Protein AF-A0A3S4SU23-F1 (afdb_monomer)

Nearest PDB structures (foldseek):
  2eb4-assembly1_D-2  TM=8.322E-01  e=1.455E-20  Escherichia coli
  2eb5-assembly1_B-2  TM=8.369E-01  e=2.529E-20  Escherichia coli
  2eb6-assembly1_A  TM=8.278E-01  e=2.236E-20  Escherichia coli
  2eb4-assembly1_C-2  TM=8.329E-01  e=4.132E-20  Escherichia coli
  2eb6-assembly1_D-2  TM=8.360E-01  e=4.968E-20  Escherichia coli

Secondary structure (DSSP, 8-state):
-------------------GGGGGGHHHHHHHHHHHHHT-PBPHHHHHTS----SHHHHHHHHHHHHHHHHTTSS--EEEEEEE-SSTTSPPEEEEEEGGGEEETTEE--GGG-S--EEEEEEEEEESS-B---SSPPPHHHHHHTEEEEEEEEEEE--SBTTTTTSHHHHHHHTTTTEEEEEEEEEES-GGG--TTS-EEEEEETTEEEEEEES-BTTBSGGGGHHHHHHHHHHSTT-B-TT-EEE---SS-EEE--TT-EEEEEETTTEEEEEE-

Sequence (277 aa):
MLAPGDRGGRSPTRSAFMPSNNNHLAPAVELLCQAREQQRPLSLSQLAAVRGPATEEEAYWIQEAVLARLAAGRQQRVSAWKVGAPSREATPIAAPIADALVHPDGARLEGAGFYVIGIEAELAYRFCRDFPARSEAYTPEEVWEGIDGVCAAIEIVDTRLERWDEAGPWWKLADNQVNGGLVLGSGIDDWQGVDNSRQAAEQWLNGKRVIARTGSHPLGDPLCLIPWLVNHCTGRQGGLRAGDHVTTGTWTGMEFVPPGSSVRVCFPGVGEVSVEL

Mean predicted aligned error: 6.13 Å

Structure (mmCIF, N/CA/C/O backbone):
data_AF-A0A3S4SU23-F1
#
_entry.id   AF-A0A3S4SU23-F1
#
loop_
_atom_site.group_PDB
_atom_site.id
_atom_site.type_symbol
_atom_site.label_atom_id
_atom_site.label_alt_id
_atom_site.label_comp_id
_atom_site.label_asym_id
_atom_site.label_entity_id
_atom_site.label_seq_id
_atom_site.pdbx_PDB_ins_code
_atom_site.Cartn_x
_atom_site.Cartn_y
_atom_site.Cartn_z
_atom_site.occupancy
_atom_site.B_iso_or_equiv
_atom_site.auth_seq_id
_atom_site.auth_comp_id
_atom_site.auth_asym_id
_atom_site.auth_atom_id
_atom_site.pdbx_PDB_model_num
ATOM 1 N N . MET A 1 1 ? -6.609 -55.189 -35.342 1.00 47.06 1 MET A N 1
ATOM 2 C CA . MET A 1 1 ? -5.150 -55.181 -35.119 1.00 47.06 1 MET A CA 1
ATOM 3 C C . MET A 1 1 ? -4.602 -53.950 -35.822 1.00 47.06 1 MET A C 1
ATOM 5 O O . MET A 1 1 ? -4.628 -53.940 -37.041 1.00 47.06 1 MET A O 1
ATOM 9 N N . LEU A 1 2 ? -4.290 -52.895 -35.059 1.00 36.16 2 LEU A N 1
ATOM 10 C CA . LEU A 1 2 ? -3.339 -51.791 -35.303 1.00 36.16 2 LEU A CA 1
ATOM 11 C C . LEU A 1 2 ? -3.617 -50.686 -34.257 1.00 36.16 2 LEU A C 1
ATOM 13 O O . LEU A 1 2 ? -4.760 -50.474 -33.863 1.00 36.16 2 LEU A O 1
ATOM 17 N N . ALA A 1 3 ? -2.532 -50.121 -33.736 1.00 41.09 3 ALA A N 1
ATOM 18 C CA . ALA A 1 3 ? -2.338 -49.533 -32.406 1.00 41.09 3 ALA A CA 1
ATOM 19 C C . ALA A 1 3 ? -2.968 -48.139 -32.157 1.00 41.09 3 ALA A C 1
ATOM 21 O O . ALA A 1 3 ? -3.280 -47.432 -33.116 1.00 41.09 3 ALA A O 1
ATOM 22 N N . PRO A 1 4 ? -3.097 -47.699 -30.882 1.00 41.09 4 PRO A N 1
ATOM 23 C CA . PRO A 1 4 ? -3.486 -46.332 -30.546 1.00 41.09 4 PRO A CA 1
ATOM 24 C C . PRO A 1 4 ? -2.294 -45.375 -30.701 1.00 41.09 4 PRO A C 1
ATOM 26 O O . PRO A 1 4 ? -1.210 -45.612 -30.172 1.00 41.09 4 PRO A O 1
ATOM 29 N N . GLY A 1 5 ? -2.507 -44.294 -31.451 1.00 36.28 5 GLY A N 1
ATOM 30 C CA . GLY A 1 5 ? -1.533 -43.225 -31.640 1.00 36.28 5 GLY A CA 1
ATOM 31 C C . GLY A 1 5 ? -1.498 -42.288 -30.438 1.00 36.28 5 GLY A C 1
ATOM 32 O O . GLY A 1 5 ? -2.426 -41.510 -30.226 1.00 36.28 5 GLY A O 1
ATOM 33 N N . ASP A 1 6 ? -0.403 -42.367 -29.695 1.00 43.75 6 ASP A N 1
ATOM 34 C CA . ASP A 1 6 ? 0.028 -41.404 -28.692 1.00 43.75 6 ASP A CA 1
ATOM 35 C C . ASP A 1 6 ? 0.227 -40.022 -29.346 1.00 43.75 6 ASP A C 1
ATOM 37 O O . ASP A 1 6 ? 1.007 -39.864 -30.290 1.00 43.75 6 ASP A O 1
ATOM 41 N N . ARG A 1 7 ? -0.517 -39.013 -28.884 1.00 40.31 7 ARG A N 1
ATOM 42 C CA . ARG A 1 7 ? -0.263 -37.606 -29.212 1.00 40.31 7 ARG A CA 1
ATOM 43 C C . ARG A 1 7 ? -0.064 -36.849 -27.913 1.00 40.31 7 ARG A C 1
ATOM 45 O O . ARG A 1 7 ? -0.994 -36.257 -27.371 1.00 40.31 7 ARG A O 1
ATOM 52 N N . GLY A 1 8 ? 1.184 -36.854 -27.455 1.00 33.88 8 GLY A N 1
ATOM 53 C CA . GLY A 1 8 ? 1.686 -35.935 -26.446 1.00 33.88 8 GLY A CA 1
ATOM 54 C C . GLY A 1 8 ? 1.413 -34.486 -26.851 1.00 33.88 8 GLY A C 1
ATOM 55 O O . GLY A 1 8 ? 2.108 -33.908 -27.688 1.00 33.88 8 GLY A O 1
ATOM 56 N N . GLY A 1 9 ? 0.391 -33.894 -26.238 1.00 30.03 9 GLY A N 1
ATOM 57 C CA . GLY A 1 9 ? 0.173 -32.458 -26.243 1.00 30.03 9 GLY A CA 1
ATOM 58 C C . GLY A 1 9 ? 1.231 -31.804 -25.366 1.00 30.03 9 GLY A C 1
ATOM 59 O O . GLY A 1 9 ? 1.101 -31.768 -24.145 1.00 30.03 9 GLY A O 1
ATOM 60 N N . ARG A 1 10 ? 2.302 -31.298 -25.984 1.00 34.69 10 ARG A N 1
ATOM 61 C CA . ARG A 1 10 ? 3.206 -30.350 -25.329 1.00 34.69 10 ARG A CA 1
ATOM 62 C C . ARG A 1 10 ? 2.386 -29.124 -24.935 1.00 34.69 10 ARG A C 1
ATOM 64 O O . ARG A 1 10 ? 1.926 -28.385 -25.802 1.00 34.69 10 ARG A O 1
ATOM 71 N N . SER A 1 11 ? 2.204 -28.937 -23.632 1.00 32.44 11 SER A N 1
ATOM 72 C CA . SER A 1 11 ? 1.698 -27.691 -23.065 1.00 32.44 11 SER A CA 1
ATOM 73 C C . SER A 1 11 ? 2.656 -26.561 -23.459 1.00 32.44 11 SER A C 1
ATOM 75 O O . SER A 1 11 ? 3.854 -26.680 -23.182 1.00 32.44 11 SER A O 1
ATOM 77 N N . PRO A 1 12 ? 2.202 -25.492 -24.134 1.00 34.06 12 PRO A N 1
ATOM 78 C CA . PRO A 1 12 ? 3.044 -24.332 -24.327 1.00 34.06 12 PRO A CA 1
ATOM 79 C C . PRO A 1 12 ? 3.110 -23.614 -22.981 1.00 34.06 12 PRO A C 1
ATOM 81 O O . PRO A 1 12 ? 2.150 -22.972 -22.555 1.00 34.06 12 PRO A O 1
ATOM 8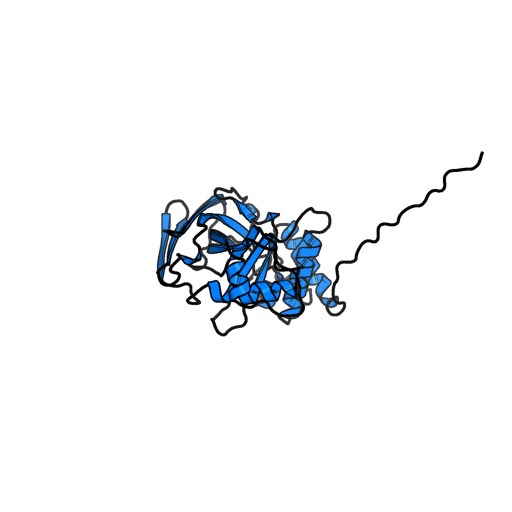4 N N . THR A 1 13 ? 4.250 -23.720 -22.302 1.00 34.03 13 THR A N 1
ATOM 85 C CA . THR A 1 13 ? 4.640 -22.758 -21.275 1.00 34.03 13 THR A CA 1
ATOM 86 C C . THR A 1 13 ? 4.612 -21.379 -21.927 1.00 34.03 13 THR A C 1
ATOM 88 O O . THR A 1 13 ? 5.517 -20.999 -22.670 1.00 34.03 13 THR A O 1
ATOM 91 N N . ARG A 1 14 ? 3.525 -20.631 -21.709 1.00 35.91 14 ARG A N 1
ATOM 92 C CA . ARG A 1 14 ? 3.481 -19.207 -22.023 1.00 35.91 14 ARG A CA 1
ATOM 93 C C . ARG A 1 14 ? 4.538 -18.551 -21.147 1.00 35.91 14 ARG A C 1
ATOM 95 O O . ARG A 1 14 ? 4.324 -18.360 -19.955 1.00 35.91 14 ARG A O 1
ATOM 102 N N . SER A 1 15 ? 5.688 -18.257 -21.747 1.00 37.94 15 SER A N 1
ATOM 103 C CA . SER A 1 15 ? 6.620 -17.270 -21.222 1.00 37.94 15 SER A CA 1
ATOM 104 C C . SER A 1 15 ? 5.810 -16.013 -20.931 1.00 37.94 15 SER A C 1
ATOM 106 O O . SER A 1 15 ? 5.249 -15.417 -21.853 1.00 37.94 15 SER A O 1
ATOM 108 N N . ALA A 1 16 ? 5.694 -15.653 -19.654 1.00 44.03 16 ALA A N 1
ATOM 109 C CA . ALA A 1 16 ? 5.163 -14.360 -19.265 1.00 44.03 16 ALA A CA 1
ATOM 110 C C . ALA A 1 16 ? 5.988 -13.280 -19.978 1.00 44.03 16 ALA A C 1
ATOM 112 O O . ALA A 1 16 ? 7.207 -13.402 -20.122 1.00 44.03 16 ALA A O 1
ATOM 113 N N . PHE A 1 17 ? 5.296 -12.289 -20.523 1.00 44.75 17 PHE A N 1
ATOM 114 C CA . PHE A 1 17 ? 5.870 -11.224 -21.327 1.00 44.75 17 PHE A CA 1
ATOM 115 C C . PHE A 1 17 ? 6.818 -10.392 -20.453 1.00 44.75 17 PHE A C 1
ATOM 117 O O . PHE A 1 17 ? 6.367 -9.562 -19.675 1.00 44.75 17 PHE A O 1
ATOM 124 N N . MET A 1 18 ? 8.126 -10.635 -20.554 1.00 51.62 18 MET A N 1
ATOM 125 C CA . MET A 1 18 ? 9.148 -9.720 -20.051 1.00 51.62 18 MET A CA 1
ATOM 126 C C . MET A 1 18 ? 9.751 -8.996 -21.254 1.00 51.62 18 MET A C 1
ATOM 128 O O . MET A 1 18 ? 10.355 -9.659 -22.103 1.00 51.62 18 MET A O 1
ATOM 132 N N . PRO A 1 19 ? 9.598 -7.666 -21.378 1.00 50.69 19 PRO A N 1
ATOM 133 C CA . PRO A 1 19 ? 10.315 -6.930 -22.404 1.00 50.69 19 PRO A CA 1
ATOM 134 C C . PRO A 1 19 ? 11.822 -7.143 -22.208 1.00 50.69 19 PRO A C 1
ATOM 136 O O . PRO A 1 19 ? 12.359 -6.956 -21.116 1.00 50.69 19 PRO A O 1
ATOM 139 N N . SER A 1 20 ? 12.502 -7.558 -23.277 1.00 59.69 20 SER A N 1
ATOM 140 C CA . SER A 1 20 ? 13.880 -8.070 -23.294 1.00 59.69 20 SER A CA 1
ATOM 141 C C . SER A 1 20 ? 14.977 -7.071 -22.896 1.00 59.69 20 SER A C 1
ATOM 143 O O . SER A 1 20 ? 16.146 -7.447 -22.840 1.00 59.69 20 SER A O 1
ATOM 145 N N . ASN A 1 21 ? 14.645 -5.804 -22.637 1.00 71.12 21 ASN A N 1
ATOM 146 C CA . ASN A 1 21 ? 15.640 -4.735 -22.494 1.00 71.12 21 ASN A CA 1
ATOM 147 C C . ASN A 1 21 ? 16.261 -4.623 -21.091 1.00 71.12 21 ASN A C 1
ATOM 149 O O . ASN A 1 21 ? 17.321 -4.015 -20.952 1.00 71.12 21 ASN A O 1
ATOM 153 N N . ASN A 1 22 ? 15.680 -5.271 -20.076 1.00 87.94 22 ASN A N 1
ATOM 154 C CA . ASN A 1 22 ? 16.099 -5.113 -18.677 1.00 87.94 22 ASN A CA 1
ATOM 155 C C . ASN A 1 22 ? 16.695 -6.385 -18.046 1.00 87.94 22 ASN A C 1
ATOM 157 O O . ASN A 1 22 ? 16.886 -6.443 -16.836 1.00 87.94 22 ASN A O 1
ATOM 161 N N . ASN A 1 23 ? 17.083 -7.388 -18.846 1.00 87.44 23 ASN A N 1
ATOM 162 C CA . ASN A 1 23 ? 17.658 -8.650 -18.342 1.00 87.44 23 ASN A CA 1
ATOM 163 C C . ASN A 1 23 ? 18.908 -8.469 -17.464 1.00 87.44 23 ASN A C 1
ATOM 165 O O . ASN A 1 23 ? 19.214 -9.322 -16.635 1.00 87.44 23 ASN A O 1
ATOM 169 N N . HIS A 1 24 ? 19.628 -7.360 -17.620 1.00 92.69 24 HIS A N 1
ATOM 170 C CA . HIS A 1 24 ? 20.773 -7.024 -16.779 1.00 92.69 24 HIS A CA 1
ATOM 171 C C . HIS A 1 24 ? 20.387 -6.737 -15.308 1.00 92.69 24 HIS A C 1
ATOM 173 O O . HIS A 1 24 ? 21.270 -6.710 -14.456 1.00 92.69 24 HIS A O 1
ATOM 179 N N . LEU A 1 25 ? 19.094 -6.546 -15.002 1.00 97.00 25 LEU A N 1
ATOM 180 C CA . LEU A 1 25 ? 18.540 -6.401 -13.647 1.00 97.00 25 LEU A CA 1
ATOM 181 C C . LEU A 1 25 ? 18.075 -7.733 -13.035 1.00 97.00 25 LEU A C 1
ATOM 183 O O . LEU A 1 25 ? 17.659 -7.754 -11.879 1.00 97.00 25 LEU A O 1
ATOM 187 N N . ALA A 1 26 ? 18.153 -8.854 -13.763 1.00 96.31 26 ALA A N 1
ATOM 188 C CA . ALA A 1 26 ? 17.740 -10.162 -13.245 1.00 96.31 26 ALA A CA 1
ATOM 189 C C . ALA A 1 26 ? 18.402 -10.540 -11.897 1.00 96.31 26 ALA A C 1
ATOM 191 O O . ALA A 1 26 ? 17.689 -11.037 -11.027 1.00 96.31 26 ALA A O 1
ATOM 192 N N . PRO A 1 27 ? 19.693 -10.233 -11.637 1.00 97.44 27 PRO A N 1
ATOM 193 C CA . PRO A 1 27 ? 20.284 -10.474 -10.318 1.00 97.44 27 PRO A CA 1
ATOM 194 C C . PRO A 1 27 ? 19.602 -9.700 -9.175 1.00 97.44 27 PRO A C 1
ATOM 196 O O . PRO A 1 27 ? 19.483 -10.222 -8.070 1.00 97.44 27 PRO A O 1
ATOM 199 N N . ALA A 1 28 ? 19.115 -8.477 -9.422 1.00 97.69 28 ALA A N 1
ATOM 200 C CA . ALA A 1 28 ? 18.379 -7.703 -8.418 1.00 97.69 28 ALA A CA 1
ATOM 201 C C . ALA A 1 28 ? 17.013 -8.336 -8.101 1.00 97.69 28 ALA A C 1
ATOM 203 O O . ALA A 1 28 ? 16.620 -8.404 -6.937 1.00 97.69 28 ALA A O 1
ATOM 204 N N . VAL A 1 29 ? 16.325 -8.861 -9.124 1.00 97.94 29 VAL A N 1
ATOM 205 C CA . VAL A 1 29 ? 15.084 -9.640 -8.959 1.00 97.94 29 VAL A CA 1
ATOM 206 C C . VAL A 1 29 ? 15.340 -10.875 -8.096 1.00 97.94 29 VAL A C 1
ATOM 208 O O . VAL A 1 29 ? 14.601 -11.130 -7.148 1.00 97.94 29 VAL A O 1
ATOM 211 N N . GLU A 1 30 ? 16.398 -11.633 -8.396 1.00 96.94 30 GLU A N 1
ATOM 212 C CA . GLU A 1 30 ? 16.757 -12.839 -7.643 1.00 96.94 30 GLU A CA 1
ATOM 213 C C . GLU A 1 30 ? 17.037 -12.536 -6.171 1.00 96.94 30 GLU A C 1
ATOM 215 O O . GLU A 1 30 ? 16.516 -13.241 -5.304 1.00 96.94 30 GLU A O 1
ATOM 220 N N . LEU A 1 31 ? 17.793 -11.473 -5.883 1.00 97.12 31 LEU A N 1
ATOM 221 C CA . LEU A 1 31 ? 18.067 -11.046 -4.513 1.00 97.12 31 LEU A CA 1
ATOM 222 C C . LEU A 1 31 ? 16.785 -10.671 -3.763 1.00 97.12 31 LEU A C 1
ATOM 224 O O . LEU A 1 31 ? 16.566 -11.164 -2.658 1.00 97.12 31 LEU A O 1
ATOM 228 N N . LEU A 1 32 ? 15.910 -9.853 -4.354 1.00 97.75 32 LEU A N 1
ATOM 229 C CA . LEU A 1 32 ? 14.652 -9.463 -3.706 1.00 97.75 32 LEU A CA 1
ATOM 230 C C . LEU A 1 32 ? 13.725 -10.663 -3.470 1.00 97.75 32 LEU A C 1
ATOM 232 O O . LEU A 1 32 ? 13.119 -10.762 -2.403 1.00 97.75 32 LEU A O 1
ATOM 236 N N . CYS A 1 33 ? 13.639 -11.606 -4.414 1.00 96.94 33 CYS A N 1
ATOM 237 C CA . CYS A 1 33 ? 12.890 -12.848 -4.209 1.00 96.94 33 CYS A CA 1
ATOM 238 C C . CYS A 1 33 ? 13.462 -13.670 -3.046 1.00 96.94 33 CYS A C 1
ATOM 240 O O . CYS A 1 33 ? 12.707 -14.061 -2.160 1.00 96.94 33 CYS A O 1
ATOM 242 N N . GLN A 1 34 ? 14.782 -13.884 -3.013 1.00 96.19 34 GLN A N 1
ATOM 243 C CA . GLN A 1 34 ? 15.436 -14.636 -1.937 1.00 96.19 34 GLN A CA 1
ATOM 244 C C . GLN A 1 34 ? 15.219 -13.980 -0.571 1.00 96.19 34 GLN A C 1
ATOM 246 O O . GLN A 1 34 ? 14.899 -14.665 0.397 1.00 96.19 34 GLN A O 1
ATOM 251 N N . ALA A 1 35 ? 15.347 -12.656 -0.497 1.00 96.69 35 ALA A N 1
ATOM 252 C CA . ALA A 1 35 ? 15.139 -11.891 0.726 1.00 96.69 35 ALA A CA 1
ATOM 253 C C . ALA A 1 35 ? 13.705 -12.043 1.264 1.00 96.69 35 ALA A C 1
ATOM 255 O O . ALA A 1 35 ? 13.505 -12.212 2.467 1.00 96.69 35 ALA A O 1
ATOM 256 N N . ARG A 1 36 ? 12.704 -12.062 0.370 1.00 94.69 36 ARG A N 1
ATOM 257 C CA . ARG A 1 36 ? 11.299 -12.322 0.728 1.00 94.69 36 ARG A CA 1
ATOM 258 C C . ARG A 1 36 ? 11.070 -13.748 1.211 1.00 94.69 36 ARG A C 1
ATOM 260 O O . ARG A 1 36 ? 10.429 -13.939 2.235 1.00 94.69 36 ARG A O 1
ATOM 267 N N . GLU A 1 37 ? 11.601 -14.738 0.501 1.00 92.56 37 GLU A N 1
ATOM 268 C CA . GLU A 1 37 ? 11.442 -16.155 0.856 1.00 92.56 37 GLU A CA 1
ATOM 269 C C . GLU A 1 37 ? 12.131 -16.513 2.178 1.00 92.56 37 GLU A C 1
ATOM 271 O O . GLU A 1 37 ? 11.659 -17.382 2.906 1.00 92.56 37 GLU A O 1
ATOM 276 N N . GLN A 1 38 ? 13.240 -15.843 2.494 1.00 93.19 38 GLN A N 1
ATOM 277 C CA . GLN A 1 38 ? 14.009 -16.062 3.720 1.00 93.19 38 GLN A CA 1
ATOM 278 C C . GLN A 1 38 ? 13.588 -15.153 4.877 1.00 93.19 38 GLN A C 1
ATOM 280 O O . GLN A 1 38 ? 14.115 -15.329 5.976 1.00 93.19 38 GLN A O 1
ATOM 285 N N . GLN A 1 39 ? 12.697 -14.183 4.634 1.00 92.06 39 GLN A N 1
ATOM 286 C CA . GLN A 1 39 ? 12.294 -13.155 5.601 1.00 92.06 39 GLN A CA 1
ATOM 287 C C . GLN A 1 39 ? 13.505 -12.443 6.225 1.00 92.06 39 GLN A C 1
ATOM 289 O O . GLN A 1 39 ? 13.620 -12.282 7.439 1.00 92.06 39 GLN A O 1
ATOM 294 N N . ARG A 1 40 ? 14.471 -12.068 5.380 1.00 93.50 40 ARG A N 1
ATOM 295 C CA . ARG A 1 40 ? 15.711 -11.400 5.793 1.00 93.50 40 ARG A CA 1
ATOM 296 C C . ARG A 1 40 ? 16.042 -10.271 4.830 1.00 93.50 40 ARG A C 1
ATOM 298 O O . ARG A 1 40 ? 15.963 -10.487 3.621 1.00 93.50 40 ARG A O 1
ATOM 305 N N . PRO A 1 41 ? 16.446 -9.092 5.326 1.00 95.56 41 PRO A N 1
ATOM 306 C CA . PRO A 1 41 ? 16.852 -8.005 4.454 1.00 95.56 41 PRO A CA 1
ATOM 307 C C . PRO A 1 41 ? 18.166 -8.342 3.739 1.00 95.56 41 PRO A C 1
ATOM 309 O O . PRO A 1 41 ? 19.023 -9.060 4.258 1.00 95.56 41 PRO A O 1
ATOM 312 N N . LEU A 1 42 ? 18.329 -7.773 2.551 1.00 96.19 42 LEU A N 1
ATOM 313 C CA . LEU A 1 42 ? 19.575 -7.741 1.803 1.00 96.19 42 LEU A CA 1
ATOM 314 C C . LEU A 1 42 ? 20.548 -6.795 2.490 1.00 96.19 42 LEU A C 1
ATOM 316 O O . LEU A 1 42 ? 20.205 -5.638 2.730 1.00 96.19 42 LEU A O 1
ATOM 320 N N . SER A 1 43 ? 21.766 -7.264 2.748 1.00 95.31 43 SER A N 1
ATOM 321 C CA . SER A 1 43 ? 22.824 -6.410 3.275 1.00 95.31 43 SER A CA 1
ATOM 322 C C . SER A 1 43 ? 23.279 -5.369 2.248 1.00 95.31 43 SER A C 1
ATOM 324 O O . SER A 1 43 ? 23.148 -5.560 1.032 1.00 95.31 43 SER A O 1
ATOM 326 N N . LEU A 1 44 ? 23.934 -4.306 2.718 1.00 92.62 44 LEU A N 1
ATOM 327 C CA . LEU A 1 44 ? 24.562 -3.311 1.835 1.00 92.62 44 LEU A CA 1
ATOM 328 C C . LEU A 1 44 ? 25.536 -3.936 0.826 1.00 92.62 44 LEU A C 1
ATOM 330 O O . LEU A 1 44 ? 25.615 -3.494 -0.319 1.00 92.62 44 LEU A O 1
ATOM 334 N N . SER A 1 45 ? 26.282 -4.969 1.233 1.00 93.94 45 SER A N 1
ATOM 335 C CA . SER A 1 45 ? 27.231 -5.649 0.347 1.00 93.94 45 SER A CA 1
ATOM 336 C C . SER A 1 45 ? 26.532 -6.458 -0.745 1.00 93.94 45 SER A C 1
ATOM 338 O O . SER A 1 45 ? 27.023 -6.484 -1.870 1.00 93.94 45 SER A O 1
ATOM 340 N N . GLN A 1 46 ? 25.382 -7.074 -0.450 1.00 94.88 46 GLN A N 1
ATOM 341 C CA . GLN A 1 46 ? 24.571 -7.767 -1.453 1.00 94.88 46 GLN A CA 1
ATOM 342 C C . GLN A 1 46 ? 23.968 -6.778 -2.455 1.00 94.88 46 GLN A C 1
ATOM 344 O O . GLN A 1 46 ? 24.042 -7.015 -3.658 1.00 94.88 46 GLN A O 1
ATOM 349 N N . LEU A 1 47 ? 23.436 -5.650 -1.973 1.00 92.88 47 LEU A N 1
ATOM 350 C CA . LEU A 1 47 ? 22.884 -4.595 -2.829 1.00 92.88 47 LEU A CA 1
ATOM 351 C C . LEU A 1 47 ? 23.955 -3.981 -3.743 1.00 92.88 47 LEU A C 1
ATOM 353 O O . LEU A 1 47 ? 23.717 -3.806 -4.934 1.00 92.88 47 LEU A O 1
ATOM 357 N N . ALA A 1 48 ? 25.153 -3.710 -3.215 1.00 92.25 48 ALA A N 1
ATOM 358 C CA . ALA A 1 48 ? 26.268 -3.153 -3.986 1.00 92.25 48 ALA A CA 1
ATOM 359 C C . ALA A 1 48 ? 26.877 -4.141 -4.999 1.00 92.25 48 ALA A C 1
ATOM 361 O O . ALA A 1 48 ? 27.540 -3.720 -5.947 1.00 92.25 48 ALA A O 1
ATOM 362 N N . ALA A 1 49 ? 26.674 -5.449 -4.808 1.00 94.44 49 ALA A N 1
ATOM 363 C CA . ALA A 1 49 ? 27.201 -6.483 -5.696 1.00 94.44 49 ALA A CA 1
ATOM 364 C C . ALA A 1 49 ? 26.412 -6.629 -7.009 1.00 94.44 49 ALA A C 1
ATOM 366 O O . ALA A 1 49 ? 26.877 -7.312 -7.923 1.00 94.44 49 ALA A O 1
ATOM 367 N N . VAL A 1 50 ? 25.234 -6.006 -7.122 1.00 94.56 50 VAL A N 1
ATOM 368 C CA . VAL A 1 50 ? 24.377 -6.075 -8.312 1.00 94.56 50 VAL A CA 1
ATOM 369 C C . VAL A 1 50 ? 24.094 -4.692 -8.891 1.00 94.56 50 VAL A C 1
ATOM 371 O O . VAL A 1 50 ? 24.171 -3.674 -8.207 1.00 94.56 50 VAL A O 1
ATOM 374 N N . ARG A 1 51 ? 23.710 -4.644 -10.172 1.00 93.94 51 ARG A N 1
ATOM 375 C CA . ARG A 1 51 ? 23.136 -3.426 -10.755 1.00 93.94 51 ARG A CA 1
ATOM 376 C C . ARG A 1 51 ? 21.692 -3.282 -10.271 1.00 93.94 51 ARG A C 1
ATOM 378 O O . ARG A 1 51 ? 20.849 -4.102 -10.622 1.00 93.94 51 ARG A O 1
ATOM 385 N N . GLY A 1 52 ? 21.432 -2.248 -9.477 1.00 94.19 52 GLY A N 1
ATOM 386 C CA . GLY A 1 52 ? 20.084 -1.849 -9.070 1.00 94.19 52 GLY A CA 1
ATOM 387 C C . GLY A 1 52 ? 19.351 -1.003 -10.116 1.00 94.19 52 GLY A C 1
ATOM 388 O O . GLY A 1 52 ? 19.966 -0.588 -11.104 1.00 94.19 52 GLY A O 1
ATOM 389 N N . PRO A 1 53 ? 18.055 -0.718 -9.898 1.00 96.69 53 PRO A N 1
ATOM 390 C CA . PRO A 1 53 ? 17.287 0.167 -10.765 1.00 96.69 53 PRO A CA 1
ATOM 391 C C . PRO A 1 53 ? 17.793 1.613 -10.651 1.00 96.69 53 PRO A C 1
ATOM 393 O O . PRO A 1 53 ? 17.929 2.163 -9.558 1.00 96.69 53 PRO A O 1
ATOM 396 N N . ALA A 1 54 ? 18.053 2.241 -11.792 1.00 96.06 54 ALA A N 1
ATOM 397 C CA . ALA A 1 54 ? 18.449 3.642 -11.917 1.00 96.06 54 ALA A CA 1
ATOM 398 C C . ALA A 1 54 ? 17.284 4.551 -12.343 1.00 96.06 54 ALA A C 1
ATOM 400 O O . ALA A 1 54 ? 17.382 5.774 -12.227 1.00 96.06 54 ALA A O 1
ATOM 401 N N . THR A 1 55 ? 16.188 3.966 -12.831 1.00 96.50 55 THR A N 1
ATOM 402 C CA . THR A 1 55 ? 14.984 4.683 -13.268 1.00 96.50 55 THR A CA 1
ATOM 403 C C . THR A 1 55 ? 13.724 4.075 -12.661 1.00 96.50 55 THR A C 1
ATOM 405 O O . THR A 1 55 ? 13.721 2.922 -12.227 1.00 96.50 55 THR A O 1
ATOM 408 N N . GLU A 1 56 ? 12.638 4.845 -12.675 1.00 95.88 56 GLU A N 1
ATOM 409 C CA . GLU A 1 56 ? 11.307 4.376 -12.284 1.00 95.88 56 GLU A CA 1
ATOM 410 C C . GLU A 1 56 ? 10.853 3.162 -13.116 1.00 95.88 56 GLU A C 1
ATOM 412 O O . GLU A 1 56 ? 10.374 2.177 -12.561 1.00 95.88 56 GLU A O 1
ATOM 417 N N . GLU A 1 57 ? 11.070 3.182 -14.435 1.00 95.62 57 GLU A N 1
ATOM 418 C CA . GLU A 1 57 ? 10.696 2.074 -15.324 1.00 95.62 57 GLU A CA 1
ATOM 419 C C . GLU A 1 57 ? 11.459 0.784 -14.992 1.00 95.62 57 GLU A C 1
ATOM 421 O O . GLU A 1 57 ? 10.882 -0.301 -14.956 1.00 95.62 57 GLU A O 1
ATOM 426 N N . GLU A 1 58 ? 12.760 0.893 -14.704 1.00 97.25 58 GLU A N 1
ATOM 427 C CA . GLU A 1 58 ? 13.567 -0.243 -14.248 1.00 97.25 58 GLU A CA 1
ATOM 428 C C . GLU A 1 58 ? 13.073 -0.777 -12.892 1.00 97.25 58 GLU A C 1
ATOM 430 O O . GLU A 1 58 ? 13.048 -1.992 -12.688 1.00 97.25 58 GLU A O 1
ATOM 435 N N . ALA A 1 59 ? 12.640 0.099 -11.978 1.00 97.75 59 ALA A N 1
ATOM 436 C CA . ALA A 1 59 ? 12.083 -0.310 -10.691 1.00 97.75 59 ALA A CA 1
ATOM 437 C C . ALA A 1 59 ? 10.747 -1.051 -10.843 1.00 97.75 59 ALA A C 1
ATOM 439 O O . ALA A 1 59 ? 10.591 -2.121 -10.256 1.00 97.75 59 ALA A O 1
ATOM 440 N N . TYR A 1 60 ? 9.820 -0.548 -11.666 1.00 97.19 60 TYR A N 1
ATOM 441 C CA . TYR A 1 60 ? 8.578 -1.265 -11.970 1.00 97.19 60 TYR A CA 1
ATOM 442 C C . TYR A 1 60 ? 8.838 -2.593 -12.680 1.00 97.19 60 TYR A C 1
ATOM 444 O O . TYR A 1 60 ? 8.193 -3.589 -12.364 1.00 97.19 60 TYR A O 1
ATOM 452 N N . TRP A 1 61 ? 9.814 -2.650 -13.589 1.00 96.31 61 TRP A N 1
ATOM 453 C CA . TRP A 1 61 ? 10.188 -3.909 -14.230 1.00 96.31 61 TRP A CA 1
ATOM 454 C C . TRP A 1 61 ? 10.667 -4.948 -13.203 1.00 96.31 61 TRP A C 1
ATOM 456 O O . TRP A 1 61 ? 10.245 -6.104 -13.257 1.00 96.31 61 TRP A O 1
ATOM 466 N N . ILE A 1 62 ? 11.504 -4.547 -12.233 1.00 97.62 62 ILE A N 1
ATOM 467 C CA . ILE A 1 62 ? 11.923 -5.434 -11.134 1.00 97.62 62 ILE A CA 1
ATOM 468 C C . ILE A 1 62 ? 10.714 -5.840 -10.282 1.00 97.62 62 ILE A C 1
ATOM 470 O O . ILE A 1 62 ? 10.570 -7.023 -9.984 1.00 97.62 62 ILE A O 1
ATOM 474 N N . GLN A 1 63 ? 9.838 -4.896 -9.930 1.00 97.25 63 GLN A N 1
ATOM 475 C CA . GLN A 1 63 ? 8.624 -5.134 -9.141 1.00 97.25 63 GLN A CA 1
ATOM 476 C C . GLN A 1 63 ? 7.734 -6.218 -9.785 1.00 97.25 63 GLN A C 1
ATOM 478 O O . GLN A 1 63 ? 7.362 -7.205 -9.145 1.00 97.25 63 GLN A O 1
ATOM 483 N N . GLU A 1 64 ? 7.465 -6.087 -11.086 1.00 95.44 64 GLU A N 1
ATOM 484 C CA . GLU A 1 64 ? 6.688 -7.043 -11.881 1.00 95.44 64 GLU A CA 1
ATOM 485 C C . GLU A 1 64 ? 7.373 -8.411 -11.966 1.00 95.44 64 GLU A C 1
ATOM 487 O O . GLU A 1 64 ? 6.722 -9.452 -11.837 1.00 95.44 64 GLU A O 1
ATOM 492 N N . ALA A 1 65 ? 8.695 -8.423 -12.144 1.00 95.94 65 ALA A N 1
ATOM 493 C CA . ALA A 1 65 ? 9.481 -9.646 -12.216 1.00 95.94 65 ALA A CA 1
ATOM 494 C C . ALA A 1 65 ? 9.518 -10.406 -10.883 1.00 95.94 65 ALA A C 1
ATOM 496 O O . ALA A 1 65 ? 9.365 -11.632 -10.871 1.00 95.94 65 ALA A O 1
ATOM 497 N N . VAL A 1 66 ? 9.673 -9.691 -9.765 1.00 96.25 66 VAL A N 1
ATOM 498 C CA . VAL A 1 66 ? 9.618 -10.253 -8.410 1.00 96.25 66 VAL A CA 1
ATOM 499 C C . VAL A 1 66 ? 8.240 -10.857 -8.158 1.00 96.25 66 VAL A C 1
ATOM 501 O O . VAL A 1 66 ? 8.149 -12.019 -7.761 1.00 96.25 66 VAL A O 1
ATOM 504 N N . LEU A 1 67 ? 7.167 -10.117 -8.450 1.00 94.19 67 LEU A N 1
ATOM 505 C CA . LEU A 1 67 ? 5.798 -10.602 -8.292 1.00 94.19 67 LEU A CA 1
ATOM 506 C C . LEU A 1 67 ? 5.536 -11.860 -9.134 1.00 94.19 67 LEU A C 1
ATOM 508 O O . LEU A 1 67 ? 5.038 -12.856 -8.611 1.00 94.19 67 LEU A O 1
ATOM 512 N N . ALA A 1 68 ? 5.907 -11.848 -10.417 1.00 93.56 68 ALA A N 1
ATOM 513 C CA . ALA A 1 68 ? 5.720 -12.992 -11.307 1.00 93.56 68 ALA A CA 1
ATOM 514 C C . ALA A 1 68 ? 6.487 -14.232 -10.822 1.00 93.56 68 ALA A C 1
ATOM 516 O O . ALA A 1 68 ? 5.968 -15.349 -10.885 1.00 93.56 68 ALA A O 1
ATOM 517 N N . ARG A 1 69 ? 7.710 -14.048 -10.310 1.00 94.19 69 ARG A N 1
ATOM 518 C CA . ARG A 1 69 ? 8.533 -15.143 -9.788 1.00 94.19 69 ARG A CA 1
ATOM 519 C C . ARG A 1 69 ? 7.984 -15.704 -8.480 1.00 94.19 69 ARG A C 1
ATOM 521 O O . ARG A 1 69 ? 7.963 -16.920 -8.319 1.00 94.19 69 ARG A O 1
ATOM 528 N N . LEU A 1 70 ? 7.488 -14.851 -7.586 1.00 91.88 70 LEU A N 1
ATOM 529 C CA . LEU A 1 70 ? 6.836 -15.287 -6.351 1.00 91.88 70 LEU A CA 1
ATOM 530 C C . LEU A 1 70 ? 5.471 -15.936 -6.613 1.00 91.88 70 LEU A C 1
ATOM 532 O O . LEU A 1 70 ? 5.087 -16.841 -5.887 1.00 91.88 70 LEU A O 1
ATOM 536 N N . ALA A 1 71 ? 4.745 -15.557 -7.660 1.00 91.50 71 ALA A N 1
ATOM 537 C CA . ALA A 1 71 ? 3.494 -16.227 -8.015 1.00 91.50 71 ALA A CA 1
ATOM 538 C C . ALA A 1 71 ? 3.711 -17.562 -8.761 1.00 91.50 71 ALA A C 1
ATOM 540 O O . ALA A 1 71 ? 2.781 -18.361 -8.891 1.00 91.50 71 ALA A O 1
ATOM 541 N N . ALA A 1 72 ? 4.919 -17.833 -9.270 1.00 90.44 72 ALA A N 1
ATOM 542 C CA . ALA A 1 72 ? 5.184 -18.989 -10.120 1.00 90.44 72 ALA A CA 1
ATOM 543 C C . ALA A 1 72 ? 4.869 -20.318 -9.408 1.00 90.44 72 ALA A C 1
ATOM 545 O O . ALA A 1 72 ? 5.440 -20.650 -8.372 1.00 90.44 72 ALA A O 1
ATOM 546 N N . GLY A 1 73 ? 3.954 -21.100 -9.991 1.00 85.25 73 GLY A N 1
ATOM 547 C CA . GLY A 1 73 ? 3.515 -22.383 -9.430 1.00 85.25 73 GLY A CA 1
ATOM 548 C C . GLY A 1 73 ? 2.540 -22.270 -8.251 1.00 85.25 73 GLY A C 1
ATOM 549 O O . GLY A 1 73 ? 2.178 -23.297 -7.679 1.00 85.25 73 GLY A O 1
ATOM 550 N N . ARG A 1 74 ? 2.091 -21.058 -7.902 1.00 88.19 74 ARG A N 1
ATOM 551 C CA . ARG A 1 74 ? 1.106 -20.787 -6.847 1.00 88.19 74 ARG A CA 1
ATOM 552 C C . ARG A 1 74 ? -0.208 -20.299 -7.467 1.00 88.19 74 ARG A C 1
ATOM 554 O O . ARG A 1 74 ? -0.215 -19.672 -8.523 1.00 88.19 74 ARG A O 1
ATOM 561 N N . GLN A 1 75 ? -1.336 -20.579 -6.814 1.00 84.81 75 GLN A N 1
ATOM 562 C CA . GLN A 1 75 ? -2.624 -19.958 -7.155 1.00 84.81 75 GLN A CA 1
ATOM 563 C C . GLN A 1 75 ? -2.729 -18.608 -6.437 1.00 84.81 75 GLN A C 1
ATOM 565 O O . GLN A 1 75 ? -3.499 -18.461 -5.498 1.00 84.81 75 GLN A O 1
ATOM 570 N N . GLN A 1 76 ? -1.884 -17.665 -6.846 1.00 86.62 76 GLN A N 1
ATOM 571 C CA . GLN A 1 76 ? -1.729 -16.353 -6.223 1.00 86.62 76 GLN A CA 1
ATOM 572 C C . GLN A 1 76 ? -1.960 -15.270 -7.274 1.00 86.62 76 GLN A C 1
ATOM 574 O O . GLN A 1 76 ? -1.479 -15.389 -8.407 1.00 86.62 76 GLN A O 1
ATOM 579 N N . ARG A 1 77 ? -2.676 -14.206 -6.910 1.00 91.12 77 ARG A N 1
ATOM 580 C CA . ARG A 1 77 ? -2.803 -12.999 -7.738 1.00 91.12 77 ARG A CA 1
ATOM 581 C C . ARG A 1 77 ? -2.556 -11.734 -6.924 1.00 91.12 77 ARG A C 1
ATOM 583 O O . ARG A 1 77 ? -2.464 -11.773 -5.704 1.00 91.12 77 ARG A O 1
ATOM 590 N N . VAL A 1 78 ? -2.507 -10.598 -7.610 1.00 94.69 78 VAL A N 1
ATOM 591 C CA . VAL A 1 78 ? -2.682 -9.288 -6.974 1.00 94.69 78 VAL A CA 1
ATOM 592 C C . VAL A 1 78 ? -4.163 -9.092 -6.669 1.00 94.69 78 VAL A C 1
ATOM 594 O O . VAL A 1 78 ? -4.997 -9.330 -7.544 1.00 94.69 78 VAL A O 1
ATOM 597 N N . SER A 1 79 ? -4.482 -8.710 -5.434 1.00 96.06 79 SER A N 1
ATOM 598 C CA . SER A 1 79 ? -5.855 -8.386 -5.017 1.00 96.06 79 SER A CA 1
ATOM 599 C C . SER A 1 79 ? -5.970 -7.060 -4.276 1.00 96.06 79 SER A C 1
ATOM 601 O O . SER A 1 79 ? -7.071 -6.649 -3.916 1.00 96.06 79 SER A O 1
ATOM 603 N N . ALA A 1 80 ? -4.847 -6.400 -4.012 1.00 98.06 80 ALA A N 1
ATOM 604 C CA . ALA A 1 80 ? -4.842 -5.045 -3.510 1.00 98.06 80 ALA A CA 1
ATOM 605 C C . ALA A 1 80 ? -3.669 -4.260 -4.093 1.00 98.06 80 ALA A C 1
ATOM 607 O O . ALA A 1 80 ? -2.705 -4.833 -4.604 1.00 98.06 80 ALA A O 1
ATOM 608 N N . TRP A 1 81 ? -3.767 -2.943 -4.023 1.00 98.25 81 TRP A N 1
ATOM 609 C CA . TRP A 1 81 ? -2.755 -2.017 -4.499 1.00 98.25 81 TRP A CA 1
ATOM 610 C C . TRP A 1 81 ? -2.612 -0.877 -3.514 1.00 98.25 81 TRP A C 1
ATOM 612 O O . TRP A 1 81 ? -3.601 -0.414 -2.955 1.00 98.25 81 TRP A O 1
ATOM 622 N N . LYS A 1 82 ? -1.392 -0.382 -3.367 1.00 97.69 82 LYS A N 1
ATOM 623 C CA . LYS A 1 82 ? -1.152 0.917 -2.750 1.00 97.69 82 LYS A CA 1
ATOM 624 C C . LYS A 1 82 ? -0.788 1.930 -3.823 1.00 97.69 82 LYS A C 1
ATOM 626 O O . LYS A 1 82 ? -0.040 1.611 -4.753 1.00 97.69 82 LYS A O 1
ATOM 631 N N . VAL A 1 83 ? -1.301 3.146 -3.695 1.00 97.88 83 VAL A N 1
ATOM 632 C CA . VAL A 1 83 ? -0.925 4.287 -4.530 1.00 97.88 83 VAL A CA 1
ATOM 633 C C . VAL A 1 83 ? -0.632 5.489 -3.647 1.00 97.88 83 VAL A C 1
ATOM 635 O O . VAL A 1 83 ? -1.379 5.786 -2.722 1.00 97.88 83 VAL A O 1
ATOM 638 N N . GLY A 1 84 ? 0.454 6.198 -3.943 1.00 95.94 84 GLY A N 1
ATOM 639 C CA . GLY A 1 84 ? 0.863 7.371 -3.178 1.00 95.94 84 GLY A CA 1
ATOM 640 C C . GLY A 1 84 ? 1.646 8.364 -4.023 1.00 95.94 84 GLY A C 1
ATOM 641 O O . GLY A 1 84 ? 2.206 8.017 -5.062 1.00 95.94 84 GLY A O 1
ATOM 642 N N . ALA A 1 85 ? 1.686 9.617 -3.577 1.00 95.25 85 ALA A N 1
ATOM 643 C CA . ALA A 1 85 ? 2.463 10.680 -4.205 1.00 95.25 85 ALA A CA 1
ATOM 644 C C . ALA A 1 85 ? 3.015 11.634 -3.131 1.00 95.25 85 ALA A C 1
ATOM 646 O O . ALA A 1 85 ? 2.348 11.856 -2.118 1.00 95.25 85 ALA A O 1
ATOM 647 N N . PRO A 1 86 ? 4.204 12.235 -3.330 1.00 91.38 86 PRO A N 1
ATOM 648 C CA . PRO A 1 86 ? 4.765 13.199 -2.380 1.00 91.38 86 PRO A CA 1
ATOM 649 C C . PRO A 1 86 ? 4.027 14.550 -2.374 1.00 91.38 86 PRO A C 1
ATOM 651 O O . PRO A 1 86 ? 4.105 15.287 -1.395 1.00 91.38 86 PRO A O 1
ATOM 654 N N . SER A 1 87 ? 3.321 14.891 -3.456 1.00 92.12 87 SER A N 1
ATOM 655 C CA . SER A 1 87 ? 2.423 16.048 -3.551 1.00 92.12 87 SER A CA 1
ATOM 656 C C . SER A 1 87 ? 1.325 15.780 -4.586 1.00 92.12 87 SER A C 1
ATOM 658 O O . SER A 1 87 ? 1.381 14.779 -5.299 1.00 92.12 87 SER A O 1
ATOM 660 N N . ARG A 1 88 ? 0.326 16.669 -4.690 1.00 88.88 88 ARG A N 1
ATOM 661 C CA . ARG A 1 88 ? -0.777 16.526 -5.662 1.00 88.88 88 ARG A CA 1
ATOM 662 C C . ARG A 1 88 ? -0.323 16.682 -7.116 1.00 88.88 88 ARG A C 1
ATOM 664 O O . ARG A 1 88 ? -0.993 16.199 -8.020 1.00 88.88 88 ARG A O 1
ATOM 671 N N . GLU A 1 89 ? 0.774 17.394 -7.334 1.00 91.25 89 GLU A N 1
ATOM 672 C CA . GLU A 1 89 ? 1.334 17.710 -8.649 1.00 91.25 89 GLU A CA 1
ATOM 673 C C . GLU A 1 89 ? 2.365 16.672 -9.102 1.00 91.25 89 GLU A C 1
ATOM 675 O O . GLU A 1 89 ? 2.736 16.642 -10.275 1.00 91.25 89 GLU A O 1
ATOM 680 N N . ALA A 1 90 ? 2.857 15.845 -8.177 1.00 93.75 90 ALA A N 1
ATOM 681 C CA . ALA A 1 90 ? 3.813 14.797 -8.479 1.00 93.75 90 ALA A CA 1
ATOM 682 C C . ALA A 1 90 ? 3.124 13.603 -9.147 1.00 93.75 90 ALA A C 1
ATOM 684 O O . ALA A 1 90 ? 2.003 13.235 -8.794 1.00 93.75 90 ALA A O 1
ATOM 685 N N . THR A 1 91 ? 3.828 12.957 -10.078 1.00 94.25 91 THR A N 1
ATOM 686 C CA . THR A 1 91 ? 3.396 11.662 -10.609 1.00 94.25 91 THR A CA 1
ATOM 687 C C . THR A 1 91 ? 3.330 10.653 -9.456 1.00 94.25 91 THR A C 1
ATOM 689 O O . THR A 1 91 ? 4.332 10.500 -8.748 1.00 94.25 91 THR A O 1
ATOM 692 N N . PRO A 1 92 ? 2.186 9.983 -9.238 1.00 96.88 92 PRO A N 1
ATOM 693 C CA . PRO A 1 92 ? 2.083 8.958 -8.211 1.00 96.88 92 PRO A CA 1
ATOM 694 C C . PRO A 1 92 ? 2.958 7.742 -8.518 1.00 96.88 92 PRO A C 1
ATOM 696 O O . PRO A 1 92 ? 3.374 7.521 -9.654 1.00 96.88 92 PRO A O 1
ATOM 699 N N . ILE A 1 93 ? 3.182 6.921 -7.499 1.00 97.19 93 ILE A N 1
ATOM 700 C CA . ILE A 1 93 ? 3.767 5.590 -7.629 1.00 97.19 93 ILE A CA 1
ATOM 701 C C . ILE A 1 93 ? 2.826 4.542 -7.042 1.00 97.19 93 ILE A C 1
ATOM 703 O O . ILE A 1 93 ? 2.106 4.807 -6.076 1.00 97.19 93 ILE A O 1
ATOM 707 N N . ALA A 1 94 ? 2.837 3.344 -7.623 1.00 97.50 94 ALA A N 1
ATOM 708 C CA . ALA A 1 94 ? 2.009 2.228 -7.183 1.00 97.50 94 ALA A CA 1
ATOM 709 C C . ALA A 1 94 ? 2.836 0.993 -6.832 1.00 97.50 94 ALA A C 1
ATOM 711 O O . ALA A 1 94 ? 3.963 0.808 -7.292 1.00 97.50 94 ALA A O 1
ATOM 712 N N . ALA A 1 95 ? 2.284 0.142 -5.976 1.00 97.69 95 ALA A N 1
ATOM 713 C CA . ALA A 1 95 ? 2.809 -1.201 -5.792 1.00 97.69 95 ALA A CA 1
ATOM 714 C C . ALA A 1 95 ? 1.679 -2.220 -5.611 1.00 97.69 95 ALA A C 1
ATOM 716 O O . ALA A 1 95 ? 0.690 -1.923 -4.930 1.00 97.69 95 ALA A O 1
ATOM 717 N N . PRO A 1 96 ? 1.827 -3.421 -6.191 1.00 97.00 96 PRO A N 1
ATOM 718 C CA . PRO A 1 96 ? 0.879 -4.503 -6.027 1.00 97.00 96 PRO A CA 1
ATOM 719 C C . PRO A 1 96 ? 1.036 -5.164 -4.657 1.00 97.00 96 PRO A C 1
ATOM 721 O O . PRO A 1 96 ? 2.144 -5.360 -4.148 1.00 97.00 96 PRO A O 1
ATOM 724 N N . ILE A 1 97 ? -0.090 -5.603 -4.111 1.00 97.38 97 ILE A N 1
ATOM 725 C CA . ILE A 1 97 ? -0.190 -6.410 -2.901 1.00 97.38 97 ILE A CA 1
ATOM 726 C C . ILE A 1 97 ? -0.862 -7.723 -3.298 1.00 97.38 97 ILE A C 1
ATOM 728 O O . ILE A 1 97 ? -2.014 -7.772 -3.746 1.00 97.38 97 ILE A O 1
ATOM 732 N N . ALA A 1 98 ? -0.098 -8.807 -3.198 1.00 95.12 98 ALA A N 1
ATOM 733 C CA . ALA A 1 98 ? -0.606 -10.128 -3.522 1.00 95.12 98 ALA A CA 1
ATOM 734 C C . ALA A 1 98 ? -1.639 -10.589 -2.484 1.00 95.12 98 ALA A C 1
ATOM 736 O O . ALA A 1 98 ? -1.505 -10.263 -1.308 1.00 95.12 98 ALA A O 1
ATOM 737 N N . ASP A 1 99 ? -2.618 -11.387 -2.904 1.00 94.94 99 ASP A N 1
ATOM 738 C CA . ASP A 1 99 ? -3.704 -11.891 -2.050 1.00 94.94 99 ASP A CA 1
ATOM 739 C C . ASP A 1 99 ? -3.211 -12.597 -0.777 1.00 94.94 99 ASP A C 1
ATOM 741 O O . ASP A 1 99 ? -3.790 -12.416 0.288 1.00 94.94 99 ASP A O 1
ATOM 745 N N . ALA A 1 100 ? -2.087 -13.309 -0.847 1.00 94.12 100 ALA A N 1
ATOM 746 C CA . ALA A 1 100 ? -1.444 -13.945 0.302 1.00 94.12 100 ALA A CA 1
ATOM 747 C C . ALA A 1 100 ? -0.941 -12.966 1.387 1.00 94.12 100 ALA A C 1
ATOM 749 O O . ALA A 1 100 ? -0.638 -13.405 2.494 1.00 94.12 100 ALA A O 1
ATOM 750 N N . LEU A 1 101 ? -0.819 -11.672 1.069 1.00 96.12 101 LEU A N 1
ATOM 751 C CA . LEU A 1 101 ? -0.426 -10.594 1.988 1.00 96.12 101 LEU A CA 1
ATOM 752 C C . LEU A 1 101 ? -1.612 -9.699 2.381 1.00 96.12 101 LEU A C 1
ATOM 754 O O . LEU A 1 101 ? -1.411 -8.675 3.034 1.00 96.12 101 LEU A O 1
ATOM 758 N N . VAL A 1 102 ? -2.829 -10.051 1.955 1.00 98.25 102 VAL A N 1
ATOM 759 C CA . VAL A 1 102 ? -4.063 -9.376 2.358 1.00 98.25 102 VAL A CA 1
ATOM 760 C C . VAL A 1 102 ? -4.742 -10.217 3.431 1.00 98.25 102 VAL A C 1
ATOM 762 O O . VAL A 1 102 ? -5.098 -11.375 3.215 1.00 98.25 102 VAL A O 1
ATOM 765 N N . HIS A 1 103 ? -4.924 -9.625 4.602 1.00 98.56 103 HIS A N 1
ATOM 766 C CA . HIS A 1 103 ? -5.422 -10.293 5.793 1.00 98.56 103 HIS A CA 1
ATOM 767 C C . HIS A 1 103 ? -6.758 -9.689 6.244 1.00 98.56 103 HIS A C 1
ATOM 769 O O . HIS A 1 103 ? -6.995 -8.495 6.047 1.00 98.56 103 HIS A O 1
ATOM 775 N N . PRO A 1 104 ? -7.649 -10.492 6.844 1.00 98.50 104 PRO A N 1
ATOM 776 C CA . PRO A 1 104 ? -8.887 -9.982 7.419 1.00 98.50 104 PRO A CA 1
ATOM 777 C C . PRO A 1 104 ? -8.635 -9.280 8.762 1.00 98.50 104 PRO A C 1
ATOM 779 O O . PRO A 1 104 ? -7.624 -9.527 9.419 1.00 98.50 104 PRO A O 1
ATOM 782 N N . ASP A 1 105 ? -9.595 -8.468 9.199 1.00 98.69 105 ASP A N 1
ATOM 783 C CA . ASP A 1 105 ? -9.656 -7.936 10.563 1.00 98.69 105 ASP A CA 1
ATOM 784 C C . ASP A 1 105 ? -9.451 -9.022 11.634 1.00 98.69 105 ASP A C 1
ATOM 786 O O . ASP A 1 105 ? -9.950 -10.146 11.524 1.00 98.69 105 ASP A O 1
ATOM 790 N N . GLY A 1 106 ? -8.702 -8.671 12.678 1.00 98.38 106 GLY A N 1
ATOM 791 C CA . GLY A 1 106 ? -8.366 -9.556 13.787 1.00 98.38 106 GLY A CA 1
ATOM 792 C C . GLY A 1 106 ? -7.321 -10.613 13.431 1.00 98.38 106 GLY A C 1
ATOM 793 O O . GLY A 1 106 ? -7.120 -11.556 14.202 1.00 98.38 106 GLY A O 1
ATOM 794 N N . ALA A 1 107 ? -6.660 -10.494 12.274 1.00 98.19 107 ALA A N 1
ATOM 795 C CA . ALA A 1 107 ? -5.572 -11.384 11.904 1.00 98.19 107 ALA A CA 1
ATOM 796 C C . ALA A 1 107 ? -4.457 -11.378 12.957 1.00 98.19 107 ALA A C 1
ATOM 798 O O . ALA A 1 107 ? -4.156 -10.367 13.593 1.00 98.19 107 ALA A O 1
ATOM 799 N N . ARG A 1 108 ? -3.811 -12.535 13.100 1.00 98.00 108 ARG A N 1
ATOM 800 C CA . ARG A 1 108 ? -2.609 -12.703 13.908 1.00 98.00 108 ARG A CA 1
ATOM 801 C C . ARG A 1 108 ? -1.468 -13.108 12.994 1.00 98.00 108 ARG A C 1
ATOM 803 O O . ARG A 1 108 ? -1.506 -14.195 12.419 1.00 98.00 108 ARG A O 1
ATOM 810 N N . LEU A 1 109 ? -0.488 -12.231 12.855 1.00 96.25 109 LEU A N 1
ATOM 811 C CA . LEU A 1 109 ? 0.673 -12.421 12.000 1.00 96.25 109 LEU A CA 1
ATOM 812 C C . LEU A 1 109 ? 1.893 -12.695 12.873 1.00 96.25 109 LEU A C 1
ATOM 814 O O . LEU A 1 109 ? 1.977 -12.247 14.012 1.00 96.25 109 LEU A O 1
ATOM 818 N N . GLU A 1 110 ? 2.832 -13.484 12.364 1.00 92.38 110 GLU A N 1
ATOM 819 C CA . GLU A 1 110 ? 4.065 -13.764 13.091 1.00 92.38 110 GLU A CA 1
ATOM 820 C C . GLU A 1 110 ? 5.037 -12.595 12.920 1.00 92.38 110 GLU A C 1
ATOM 822 O O . GLU A 1 110 ? 5.731 -12.500 11.910 1.00 92.38 110 GLU A O 1
ATOM 827 N N . GLY A 1 111 ? 5.129 -11.720 13.922 1.00 76.94 111 GLY A N 1
ATOM 828 C CA . GLY A 1 111 ? 5.958 -10.514 13.882 1.00 76.94 111 GLY A CA 1
ATOM 829 C C . GLY A 1 111 ? 7.438 -10.763 13.621 1.00 76.94 111 GLY A C 1
ATOM 830 O O . GLY A 1 111 ? 8.112 -9.938 13.015 1.00 76.94 111 GLY A O 1
ATOM 831 N N . ALA A 1 112 ? 7.944 -11.930 14.034 1.00 76.12 112 ALA A N 1
ATOM 832 C CA . ALA A 1 112 ? 9.316 -12.364 13.765 1.00 76.12 112 ALA A CA 1
ATOM 833 C C . ALA A 1 112 ? 9.603 -12.599 12.269 1.00 76.12 112 ALA A C 1
ATOM 835 O O . ALA A 1 112 ? 10.764 -12.736 11.890 1.00 76.12 112 ALA A O 1
ATOM 836 N N . GLY A 1 113 ? 8.559 -12.664 11.437 1.00 87.06 113 GLY A N 1
ATOM 837 C CA . GLY A 1 113 ? 8.651 -12.759 9.985 1.00 87.06 113 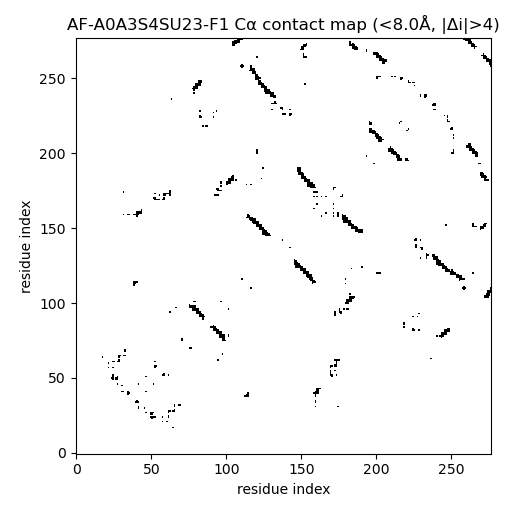GLY A CA 1
ATOM 838 C C . GLY A 1 113 ? 8.858 -11.421 9.270 1.00 87.06 113 GLY A C 1
ATOM 839 O O . GLY A 1 113 ? 9.072 -11.433 8.058 1.00 87.06 113 GLY A O 1
ATOM 840 N N . PHE A 1 114 ? 8.801 -10.294 9.988 1.00 94.06 114 PHE A N 1
ATOM 841 C CA . PHE A 1 114 ? 9.093 -8.964 9.452 1.00 94.06 114 PHE A CA 1
ATOM 842 C C . PHE A 1 114 ? 10.491 -8.509 9.866 1.00 94.06 114 PHE A C 1
ATOM 844 O O . PHE A 1 114 ? 10.950 -8.783 10.978 1.00 94.06 114 PHE A O 1
ATOM 851 N N . TYR A 1 115 ? 11.164 -7.765 8.988 1.00 94.81 115 TYR A N 1
ATOM 852 C CA . TYR A 1 115 ? 12.416 -7.101 9.346 1.00 94.81 115 TYR A CA 1
ATOM 853 C C . TYR A 1 115 ? 12.153 -5.795 10.105 1.00 94.81 115 TYR A C 1
ATOM 855 O O . TYR A 1 115 ? 12.806 -5.507 11.110 1.00 94.81 115 TYR A O 1
ATOM 863 N N . VAL A 1 116 ? 11.171 -5.024 9.642 1.00 95.12 116 VAL A N 1
ATOM 864 C CA . VAL A 1 116 ? 10.643 -3.831 10.300 1.00 95.12 116 VAL A CA 1
ATOM 865 C C . VAL A 1 116 ? 9.120 -3.880 10.271 1.00 95.12 116 VAL A C 1
ATOM 867 O O . VAL A 1 116 ? 8.532 -4.415 9.338 1.00 95.12 116 VAL A O 1
ATOM 870 N N . ILE A 1 117 ? 8.479 -3.330 11.300 1.00 97.38 117 ILE A N 1
ATOM 871 C CA . ILE A 1 117 ? 7.022 -3.258 11.386 1.00 97.38 117 ILE A CA 1
ATOM 872 C C . ILE A 1 117 ? 6.632 -1.787 11.510 1.00 97.38 117 ILE A C 1
ATOM 874 O O . ILE A 1 117 ? 6.560 -1.238 12.613 1.00 97.38 117 ILE A O 1
ATOM 878 N N . GLY A 1 118 ? 6.456 -1.133 10.364 1.00 97.56 118 GLY A N 1
ATOM 879 C CA . GLY A 1 118 ? 5.816 0.177 10.282 1.00 97.56 118 GLY A CA 1
ATOM 880 C C . GLY A 1 118 ? 4.308 0.013 10.112 1.00 97.56 118 GLY A C 1
ATOM 881 O O . GLY A 1 118 ? 3.864 -0.883 9.402 1.00 97.56 118 GLY A O 1
ATOM 882 N N . ILE A 1 119 ? 3.526 0.849 10.783 1.00 98.12 119 ILE A N 1
ATOM 883 C CA . ILE A 1 119 ? 2.066 0.785 10.789 1.00 98.12 119 ILE A CA 1
ATOM 884 C C . ILE A 1 119 ? 1.505 2.110 10.313 1.00 98.12 119 ILE A C 1
ATOM 886 O O . ILE A 1 119 ? 1.760 3.150 10.928 1.00 98.12 119 ILE A O 1
ATOM 890 N N . GLU A 1 120 ? 0.682 2.035 9.275 1.00 97.75 120 GLU A N 1
ATOM 891 C CA . GLU A 1 120 ? -0.040 3.169 8.715 1.00 97.75 120 GLU A CA 1
ATOM 892 C C . GLU A 1 120 ? -1.550 2.904 8.745 1.00 97.75 120 GLU A C 1
ATOM 894 O O . GLU A 1 120 ? -2.019 1.814 8.410 1.00 97.75 120 GLU A O 1
ATOM 899 N N . ALA A 1 121 ? -2.320 3.905 9.179 1.00 97.69 121 ALA A N 1
ATOM 900 C CA . ALA A 1 121 ? -3.776 3.871 9.108 1.00 97.69 121 ALA A CA 1
ATOM 901 C C . ALA A 1 121 ? -4.232 4.419 7.754 1.00 97.69 121 ALA A C 1
ATOM 903 O O . ALA A 1 121 ? -4.010 5.598 7.460 1.00 97.69 121 ALA A O 1
ATOM 904 N N . GLU A 1 122 ? -4.916 3.601 6.959 1.00 97.75 122 GLU A N 1
ATOM 905 C CA . GLU A 1 122 ? -5.365 3.976 5.616 1.00 97.75 122 GLU A CA 1
ATOM 906 C C . GLU A 1 122 ? -6.867 3.737 5.422 1.00 97.75 122 GLU A C 1
ATOM 908 O O . GLU A 1 122 ? -7.499 2.963 6.143 1.00 97.75 122 GLU A O 1
ATOM 913 N N . LEU A 1 123 ? -7.435 4.394 4.410 1.00 97.88 123 LEU A N 1
ATOM 914 C CA . LEU A 1 123 ? -8.709 3.986 3.827 1.00 97.88 123 LEU A CA 1
ATOM 915 C C . LEU A 1 123 ? -8.428 3.145 2.582 1.00 97.88 123 LEU A C 1
ATOM 917 O O . LEU A 1 123 ? -7.582 3.513 1.764 1.00 97.88 123 LEU A O 1
ATOM 921 N N . ALA A 1 124 ? -9.156 2.041 2.436 1.00 98.50 124 ALA A N 1
ATOM 922 C CA . ALA A 1 124 ? -9.099 1.180 1.264 1.00 98.50 124 ALA A CA 1
ATOM 923 C C . ALA A 1 124 ? -10.425 1.239 0.497 1.00 98.50 124 ALA A C 1
ATOM 925 O O . ALA A 1 124 ? -11.485 1.029 1.082 1.00 98.50 124 ALA A O 1
ATOM 926 N N . TYR A 1 125 ? -10.370 1.493 -0.808 1.00 98.62 125 TYR A N 1
ATOM 927 C CA . TYR A 1 125 ? -11.537 1.552 -1.689 1.00 98.62 125 TYR A CA 1
ATOM 928 C C . TYR A 1 125 ? -11.663 0.256 -2.484 1.00 98.62 125 TYR A C 1
ATOM 930 O O . TYR A 1 125 ? -10.674 -0.230 -3.036 1.00 98.62 125 TYR A O 1
ATOM 938 N N . ARG A 1 126 ? -12.872 -0.307 -2.539 1.00 98.62 126 ARG A N 1
ATOM 939 C CA . ARG A 1 126 ? -13.165 -1.583 -3.204 1.00 98.62 126 ARG A CA 1
ATOM 940 C C . ARG A 1 126 ? -13.748 -1.346 -4.590 1.00 98.62 126 ARG A C 1
ATOM 942 O O . ARG A 1 126 ? -14.666 -0.542 -4.752 1.00 98.62 126 ARG A O 1
ATOM 949 N N . PHE A 1 127 ? -13.242 -2.078 -5.579 1.00 98.62 127 PHE A N 1
ATOM 950 C CA . PHE A 1 127 ? -13.788 -2.043 -6.931 1.00 98.62 127 PHE A CA 1
ATOM 951 C C . PHE A 1 127 ? -14.927 -3.052 -7.116 1.00 98.62 127 PHE A C 1
ATOM 953 O O . PHE A 1 127 ? -14.806 -4.212 -6.731 1.00 98.62 127 PHE A O 1
ATOM 960 N N . CYS A 1 128 ? -16.004 -2.648 -7.784 1.00 98.38 128 CYS A N 1
ATOM 961 C CA . CYS A 1 128 ? -17.179 -3.482 -8.065 1.00 98.38 128 CYS A CA 1
ATOM 962 C C . CYS A 1 128 ? -17.152 -4.145 -9.447 1.00 98.38 128 CYS A C 1
ATOM 964 O O . CYS A 1 128 ? -17.975 -5.008 -9.759 1.00 98.38 128 CYS A O 1
ATOM 966 N N . ARG A 1 129 ? -16.208 -3.734 -10.297 1.00 98.25 129 ARG A N 1
ATOM 967 C CA . ARG A 1 129 ? -16.071 -4.196 -11.677 1.00 98.25 129 ARG A CA 1
ATOM 968 C C . ARG A 1 129 ? -14.610 -4.304 -12.081 1.00 98.25 129 ARG A C 1
ATOM 970 O O . ARG A 1 129 ? -13.735 -3.680 -11.488 1.00 98.25 129 ARG A O 1
ATOM 977 N N . ASP A 1 130 ? -14.377 -5.057 -13.145 1.00 97.75 130 ASP A N 1
ATOM 978 C CA . ASP A 1 130 ? -13.061 -5.161 -13.757 1.00 97.75 130 ASP A CA 1
ATOM 979 C C . ASP A 1 130 ? -12.693 -3.870 -14.510 1.00 97.75 130 ASP A C 1
ATOM 981 O O . ASP A 1 130 ? -13.542 -3.192 -15.105 1.00 97.75 130 ASP A O 1
ATOM 985 N N . PHE A 1 131 ? -11.393 -3.584 -14.544 1.00 97.25 131 PHE A N 1
ATOM 986 C CA . PHE A 1 131 ? -10.763 -2.569 -15.385 1.00 97.25 131 PHE A CA 1
ATOM 987 C C . PHE A 1 131 ? -9.702 -3.237 -16.270 1.00 97.25 131 PHE A C 1
ATOM 989 O O . PHE A 1 131 ? -8.503 -3.164 -15.976 1.00 97.25 131 PHE A O 1
ATOM 996 N N . PRO A 1 132 ? -10.119 -3.937 -17.342 1.00 94.94 132 PRO A N 1
ATOM 997 C CA . PRO A 1 132 ? -9.191 -4.579 -18.260 1.00 94.94 132 PRO A CA 1
ATOM 998 C C . PRO A 1 132 ? -8.408 -3.547 -19.076 1.00 94.94 132 PRO A C 1
ATOM 1000 O O . PRO A 1 132 ? -8.846 -2.406 -19.268 1.00 94.94 132 PRO A O 1
ATOM 1003 N N . ALA A 1 133 ? -7.276 -3.995 -19.620 1.00 91.56 133 ALA A N 1
ATOM 1004 C CA . ALA A 1 133 ? -6.503 -3.236 -20.591 1.00 91.56 133 ALA A CA 1
ATOM 1005 C C . ALA A 1 133 ? -7.361 -2.853 -21.807 1.00 91.56 133 ALA A C 1
ATOM 1007 O O . ALA A 1 133 ? -8.044 -3.697 -22.394 1.00 91.56 133 ALA A O 1
ATOM 1008 N N . ARG A 1 134 ? -7.295 -1.581 -22.201 1.00 92.00 134 ARG A N 1
ATOM 1009 C CA . ARG A 1 134 ? -7.967 -1.041 -23.387 1.00 92.00 134 ARG A CA 1
ATOM 1010 C C . ARG A 1 134 ? -7.116 0.066 -24.019 1.00 92.00 134 ARG A C 1
ATOM 1012 O O . ARG A 1 134 ? -6.128 0.496 -23.433 1.00 92.00 134 ARG A O 1
ATOM 1019 N N . SER A 1 135 ? -7.466 0.494 -25.230 1.00 89.19 135 SER A N 1
ATOM 1020 C CA . SER A 1 135 ? -6.682 1.479 -25.993 1.00 89.19 135 SER A CA 1
ATOM 1021 C C . SER A 1 135 ? -6.778 2.909 -25.458 1.00 89.19 135 SER A C 1
ATOM 1023 O O . SER A 1 135 ? -5.838 3.679 -25.622 1.00 89.19 135 SER A O 1
ATOM 1025 N N . GLU A 1 136 ? -7.907 3.272 -24.850 1.00 94.38 136 GLU A N 1
ATOM 1026 C CA . GLU A 1 136 ? -8.171 4.614 -24.322 1.00 94.38 136 GLU A CA 1
ATOM 1027 C C . GLU A 1 136 ? -8.141 4.605 -22.792 1.00 94.38 136 GLU A C 1
ATOM 1029 O O . GLU A 1 136 ? -8.637 3.672 -22.163 1.00 94.38 136 GLU A O 1
ATOM 1034 N N . ALA A 1 137 ? -7.595 5.648 -22.172 1.00 95.56 137 ALA A N 1
ATOM 1035 C CA . ALA A 1 137 ? -7.585 5.754 -20.715 1.00 95.56 137 ALA A CA 1
ATOM 1036 C C . ALA A 1 137 ? -9.017 5.786 -20.143 1.00 95.56 137 ALA A C 1
ATOM 1038 O O . ALA A 1 137 ? -9.934 6.307 -20.776 1.00 95.56 137 ALA A O 1
ATOM 1039 N N . TYR A 1 138 ? -9.217 5.221 -18.953 1.00 97.50 138 TYR A N 1
ATOM 1040 C CA . TYR A 1 138 ? -10.432 5.417 -18.162 1.00 97.50 138 TYR A CA 1
ATOM 1041 C C . TYR A 1 138 ? -10.517 6.854 -17.668 1.00 97.50 138 TYR A C 1
ATOM 1043 O O . TYR A 1 138 ? -9.535 7.381 -17.132 1.00 97.50 138 TYR A O 1
ATOM 1051 N N . THR A 1 139 ? -11.683 7.479 -17.840 1.00 97.94 139 THR A N 1
ATOM 1052 C CA . THR A 1 139 ? -11.953 8.786 -17.237 1.00 97.94 139 THR A CA 1
ATOM 1053 C C . THR A 1 139 ? -12.134 8.640 -15.722 1.00 97.94 139 THR A C 1
ATOM 1055 O O . THR A 1 139 ? -12.458 7.548 -15.242 1.00 97.94 139 THR A O 1
ATOM 1058 N N . PRO A 1 140 ? -11.937 9.713 -14.937 1.00 97.31 140 PRO A N 1
ATOM 1059 C CA . PRO A 1 140 ? -12.210 9.682 -13.503 1.00 97.31 140 PRO A CA 1
ATOM 1060 C C . PRO A 1 140 ? -13.625 9.202 -13.167 1.00 97.31 140 PRO A C 1
ATOM 1062 O O . PRO A 1 140 ? -13.793 8.401 -12.254 1.00 97.31 140 PRO A O 1
ATOM 1065 N N . GLU A 1 141 ? -14.625 9.621 -13.941 1.00 97.50 141 GLU A N 1
ATOM 1066 C CA . GLU A 1 141 ? -16.026 9.248 -13.743 1.00 97.50 141 GLU A CA 1
ATOM 1067 C C . GLU A 1 141 ? -16.231 7.743 -13.925 1.00 97.50 141 GLU A C 1
ATOM 1069 O O . GLU A 1 141 ? -16.793 7.098 -13.043 1.00 97.50 141 GLU A O 1
ATOM 1074 N N . GLU A 1 142 ? -15.691 7.160 -15.004 1.00 97.88 142 GLU A N 1
ATOM 1075 C CA . GLU A 1 142 ? -15.739 5.708 -15.210 1.00 97.88 142 GLU A CA 1
ATOM 1076 C C . GLU A 1 142 ? -15.081 4.961 -14.043 1.00 97.88 142 GLU A C 1
ATOM 1078 O O . GLU A 1 142 ? -15.556 3.901 -13.629 1.00 97.88 142 GLU A O 1
ATOM 1083 N N . VAL A 1 143 ? -13.967 5.485 -13.527 1.00 98.06 143 VAL A N 1
ATOM 1084 C CA . VAL A 1 143 ? -13.245 4.884 -12.401 1.00 98.06 143 VAL A CA 1
ATOM 1085 C C . VAL A 1 143 ? -14.076 4.924 -11.127 1.00 98.06 143 VAL A C 1
ATOM 1087 O O . VAL A 1 143 ? -14.228 3.890 -10.479 1.00 98.06 143 VAL A O 1
ATOM 1090 N N . TRP A 1 144 ? -14.642 6.077 -10.788 1.00 96.88 144 TRP A N 1
ATOM 1091 C CA . TRP A 1 144 ? -15.457 6.247 -9.589 1.00 96.88 144 TRP A CA 1
ATOM 1092 C C . TRP A 1 144 ? -16.749 5.428 -9.633 1.00 96.88 144 TRP A C 1
ATOM 1094 O O . TRP A 1 144 ? -17.119 4.843 -8.622 1.00 96.88 144 TRP A O 1
ATOM 1104 N N . GLU A 1 145 ? -17.388 5.288 -10.797 1.00 97.50 145 GLU A N 1
ATOM 1105 C CA . GLU A 1 145 ? -18.530 4.376 -10.985 1.00 97.50 145 GLU A CA 1
ATOM 1106 C C . GLU A 1 145 ? -18.173 2.903 -10.734 1.00 97.50 145 GLU A C 1
ATOM 1108 O O . GLU A 1 145 ? -19.050 2.076 -10.492 1.00 97.50 145 GLU A O 1
ATOM 1113 N N . GLY A 1 146 ? -16.886 2.555 -10.806 1.00 98.06 146 GLY A N 1
ATOM 1114 C CA . GLY A 1 146 ? -16.394 1.223 -10.484 1.00 98.06 146 GLY A CA 1
ATOM 1115 C C . GLY A 1 146 ? -16.039 1.008 -9.015 1.00 98.06 146 GLY A C 1
ATOM 1116 O O . GLY A 1 146 ? -15.504 -0.056 -8.722 1.00 98.06 146 GLY A O 1
ATOM 1117 N N . ILE A 1 147 ? -16.291 1.965 -8.117 1.00 98.50 147 ILE A N 1
ATOM 1118 C CA . ILE A 1 147 ? -16.065 1.840 -6.668 1.00 98.50 147 ILE A CA 1
ATOM 1119 C C . ILE A 1 147 ? -17.412 1.599 -5.973 1.00 98.50 147 ILE A C 1
ATOM 1121 O O . ILE A 1 147 ? -18.371 2.332 -6.215 1.00 98.50 147 ILE A O 1
ATOM 1125 N N . ASP A 1 148 ? -17.494 0.600 -5.091 1.00 98.25 148 ASP A N 1
ATOM 1126 C CA . ASP A 1 148 ? -18.723 0.274 -4.340 1.00 98.25 148 ASP A CA 1
ATOM 1127 C C . ASP A 1 148 ? -18.556 0.239 -2.821 1.00 98.25 148 ASP A C 1
ATOM 1129 O O . ASP A 1 148 ? -19.470 -0.179 -2.113 1.00 98.25 148 ASP A O 1
ATOM 1133 N N . GLY A 1 149 ? -17.403 0.646 -2.302 1.00 98.38 149 GLY A N 1
ATOM 1134 C CA . GLY A 1 149 ? -17.215 0.702 -0.865 1.00 98.38 149 GLY A CA 1
ATOM 1135 C C . GLY A 1 149 ? -15.859 1.227 -0.445 1.00 98.38 149 GLY A C 1
ATOM 1136 O O . GLY A 1 149 ? -14.913 1.307 -1.233 1.00 98.38 149 GLY A O 1
ATOM 1137 N N . VAL A 1 150 ? -15.787 1.574 0.833 1.00 98.62 150 VAL A N 1
ATOM 1138 C CA . VAL A 1 150 ? -14.576 2.014 1.516 1.00 98.62 150 VAL A CA 1
ATOM 1139 C C . VAL A 1 150 ? -14.507 1.363 2.891 1.00 98.62 150 VAL A C 1
ATOM 1141 O O . VAL A 1 150 ? -15.511 1.286 3.599 1.00 98.62 150 VAL A O 1
ATOM 1144 N N . CYS A 1 151 ? -13.331 0.885 3.281 1.00 98.75 151 CYS A N 1
ATOM 1145 C CA . CYS A 1 151 ? -13.097 0.296 4.594 1.00 98.75 151 CYS A CA 1
ATOM 1146 C C . CYS A 1 151 ? -11.846 0.862 5.265 1.00 98.75 151 CYS A C 1
ATOM 1148 O O . CYS A 1 151 ? -10.971 1.443 4.619 1.00 98.75 151 CYS A O 1
ATOM 1150 N N . ALA A 1 152 ? -11.780 0.696 6.586 1.00 98.56 152 ALA A N 1
ATOM 1151 C CA . ALA A 1 152 ? -10.561 0.951 7.337 1.00 98.56 152 ALA A CA 1
ATOM 1152 C C . ALA A 1 152 ? -9.509 -0.108 6.992 1.00 98.56 152 ALA A C 1
ATOM 1154 O O . ALA A 1 152 ? -9.828 -1.293 6.883 1.00 98.56 152 ALA A O 1
ATOM 1155 N N . ALA A 1 153 ? -8.254 0.308 6.864 1.00 98.75 153 ALA A N 1
ATOM 1156 C CA . ALA A 1 153 ? -7.146 -0.587 6.588 1.00 98.75 153 ALA A CA 1
ATOM 1157 C C . ALA A 1 153 ? -5.916 -0.254 7.438 1.00 98.75 153 ALA A C 1
ATOM 1159 O O . ALA A 1 153 ? -5.689 0.896 7.824 1.00 98.75 153 ALA A O 1
ATOM 1160 N N . ILE A 1 154 ? -5.125 -1.287 7.723 1.00 98.75 154 ILE A N 1
ATOM 1161 C CA . ILE A 1 154 ? -3.771 -1.153 8.264 1.00 98.75 154 ILE A CA 1
ATOM 1162 C C . ILE A 1 154 ? -2.806 -1.597 7.178 1.00 98.75 154 ILE A C 1
ATOM 1164 O O . ILE A 1 154 ? -2.800 -2.774 6.805 1.00 98.75 154 ILE A O 1
ATOM 1168 N N . GLU A 1 155 ? -1.976 -0.675 6.702 1.00 98.50 155 GLU A N 1
ATOM 1169 C CA . GLU A 1 155 ? -0.779 -1.060 5.967 1.00 98.50 155 GLU A CA 1
ATOM 1170 C C . GLU A 1 155 ? 0.318 -1.444 6.968 1.00 98.50 155 GLU A C 1
ATOM 1172 O O . GLU A 1 155 ? 0.623 -0.708 7.911 1.00 98.50 155 GLU A O 1
ATOM 1177 N N . ILE A 1 156 ? 0.907 -2.618 6.742 1.00 98.38 156 ILE A N 1
ATOM 1178 C CA . ILE A 1 156 ? 2.119 -3.070 7.416 1.00 98.38 156 ILE A CA 1
ATOM 1179 C C . ILE A 1 156 ? 3.279 -2.823 6.455 1.00 98.38 156 ILE A C 1
ATOM 1181 O O . ILE A 1 156 ? 3.414 -3.496 5.428 1.00 98.38 156 ILE A O 1
ATOM 1185 N N . VAL A 1 157 ? 4.126 -1.865 6.804 1.00 97.56 157 VAL A N 1
ATOM 1186 C CA . VAL A 1 157 ? 5.348 -1.524 6.078 1.00 97.56 157 VAL A CA 1
ATOM 1187 C C . VAL A 1 157 ? 6.476 -2.440 6.543 1.00 97.56 157 VAL A C 1
ATOM 1189 O O . VAL A 1 157 ? 6.805 -2.474 7.728 1.00 97.56 157 VAL A O 1
ATOM 1192 N N . ASP A 1 158 ? 7.093 -3.146 5.594 1.00 97.25 158 ASP A N 1
ATOM 1193 C CA . ASP A 1 158 ? 8.279 -3.979 5.806 1.00 97.25 158 ASP A CA 1
ATOM 1194 C C . ASP A 1 158 ? 9.162 -4.005 4.551 1.00 97.25 158 ASP A C 1
ATOM 1196 O O . ASP A 1 158 ? 8.680 -3.988 3.416 1.00 97.25 158 ASP A O 1
ATOM 1200 N N . THR A 1 159 ? 10.474 -4.108 4.731 1.00 97.25 159 THR A N 1
ATOM 1201 C CA . THR A 1 159 ? 11.466 -3.922 3.666 1.00 97.25 159 THR A CA 1
ATOM 1202 C C . THR A 1 159 ? 12.457 -5.074 3.583 1.00 97.25 159 THR A C 1
ATOM 1204 O O . THR A 1 159 ? 12.871 -5.649 4.586 1.00 97.25 159 THR A O 1
ATOM 1207 N N . ARG A 1 160 ? 12.896 -5.387 2.362 1.00 97.56 160 ARG A N 1
ATOM 1208 C CA . ARG A 1 160 ? 13.987 -6.338 2.092 1.00 97.56 160 ARG A CA 1
ATOM 1209 C C . ARG A 1 160 ? 15.330 -5.634 1.947 1.00 97.56 160 ARG A C 1
ATOM 1211 O O . ARG A 1 160 ? 16.289 -6.243 1.491 1.00 97.56 160 ARG A O 1
ATOM 1218 N N . LEU A 1 161 ? 15.417 -4.361 2.309 1.00 97.00 161 LEU A N 1
ATOM 1219 C CA . LE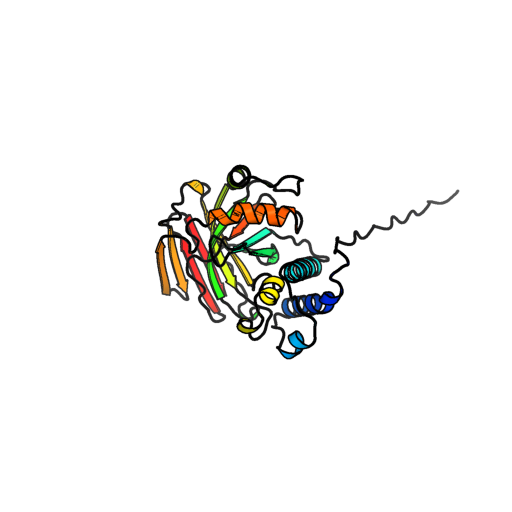U A 1 161 ? 16.610 -3.542 2.137 1.00 97.00 161 LEU A CA 1
ATOM 1220 C C . LEU A 1 161 ? 17.169 -3.175 3.513 1.00 97.00 161 LEU A C 1
ATOM 1222 O O . LEU A 1 161 ? 16.509 -2.480 4.287 1.00 97.00 161 LEU A O 1
ATOM 1226 N N . GLU A 1 162 ? 18.388 -3.613 3.825 1.00 94.88 162 GLU A N 1
ATOM 1227 C CA . GLU A 1 162 ? 19.130 -3.066 4.964 1.00 94.88 162 GLU A CA 1
ATOM 1228 C C . GLU A 1 162 ? 19.377 -1.567 4.731 1.00 94.88 162 GLU A C 1
ATOM 1230 O O . GLU A 1 162 ? 19.681 -1.160 3.608 1.00 94.88 162 GLU A O 1
ATOM 1235 N N . ARG A 1 163 ? 19.236 -0.742 5.783 1.00 90.44 163 ARG A N 1
ATOM 1236 C CA . ARG A 1 163 ? 19.322 0.735 5.691 1.00 90.44 163 ARG A CA 1
ATOM 1237 C C . ARG A 1 163 ? 18.481 1.276 4.534 1.00 90.44 163 ARG A C 1
ATOM 1239 O O . ARG A 1 163 ? 18.945 2.003 3.656 1.00 90.44 163 ARG A O 1
ATOM 1246 N N . TRP A 1 164 ? 17.221 0.847 4.507 1.00 91.81 164 TRP A N 1
ATOM 1247 C CA . TRP A 1 164 ? 16.252 1.209 3.477 1.00 91.81 164 TRP A CA 1
ATOM 1248 C C . TRP A 1 164 ? 16.126 2.726 3.278 1.00 91.81 164 TRP A C 1
ATOM 1250 O O . TRP A 1 164 ? 15.827 3.166 2.173 1.00 91.81 164 TRP A O 1
ATOM 1260 N N . ASP A 1 165 ? 16.392 3.537 4.301 1.00 86.75 165 ASP A N 1
ATOM 1261 C CA . ASP A 1 165 ? 16.472 4.994 4.229 1.00 86.75 165 ASP A CA 1
ATOM 1262 C C . ASP A 1 165 ? 17.506 5.493 3.202 1.00 86.75 165 ASP A C 1
ATOM 1264 O O . ASP A 1 165 ? 17.242 6.478 2.511 1.00 86.75 165 ASP A O 1
ATOM 1268 N N . GLU A 1 166 ? 18.598 4.754 3.002 1.00 89.94 166 GLU A N 1
ATOM 1269 C CA . GLU A 1 166 ? 19.689 5.071 2.069 1.00 89.94 166 GLU A CA 1
ATOM 1270 C C . GLU A 1 166 ? 19.564 4.387 0.702 1.00 89.94 166 GLU A C 1
ATOM 1272 O O . GLU A 1 166 ? 20.234 4.788 -0.250 1.00 89.94 166 GLU A O 1
ATOM 1277 N N . ALA A 1 167 ? 18.686 3.391 0.560 1.00 90.38 167 ALA A N 1
ATOM 1278 C CA . ALA A 1 167 ? 18.545 2.619 -0.678 1.00 90.38 167 ALA A CA 1
ATOM 1279 C C . ALA A 1 167 ? 18.021 3.448 -1.873 1.00 90.38 167 ALA A C 1
ATOM 1281 O O . ALA A 1 167 ? 18.144 3.040 -3.027 1.00 90.38 167 ALA A O 1
ATOM 1282 N N . GLY A 1 168 ? 17.448 4.626 -1.615 1.00 93.06 168 GLY A N 1
ATOM 1283 C CA . GLY A 1 168 ? 16.862 5.488 -2.639 1.00 93.06 168 GLY A CA 1
ATOM 1284 C C . GLY A 1 168 ? 15.475 5.025 -3.116 1.00 93.06 168 GLY A C 1
ATOM 1285 O O . GLY A 1 168 ? 15.011 3.933 -2.778 1.00 93.06 168 GLY A O 1
ATOM 1286 N N . PRO A 1 169 ? 14.764 5.865 -3.888 1.00 95.38 169 PRO A N 1
ATOM 1287 C CA . PRO A 1 169 ? 13.357 5.638 -4.225 1.00 95.38 169 PRO A CA 1
ATOM 1288 C C . PRO A 1 169 ? 13.140 4.425 -5.136 1.00 95.38 169 PRO A C 1
ATOM 1290 O O . PRO A 1 169 ? 12.153 3.713 -4.983 1.00 95.38 169 PRO A O 1
ATOM 1293 N N . TRP A 1 170 ? 14.071 4.142 -6.049 1.00 97.19 170 TRP A N 1
ATOM 1294 C CA . TRP A 1 170 ? 13.910 3.073 -7.038 1.00 97.19 170 TRP A CA 1
ATOM 1295 C C . TRP A 1 170 ? 14.081 1.682 -6.446 1.00 97.19 170 TRP A C 1
ATOM 1297 O O . TRP A 1 170 ? 13.332 0.781 -6.805 1.00 97.19 170 TRP A O 1
ATOM 1307 N N . TRP A 1 171 ? 14.990 1.509 -5.486 1.00 97.50 171 TRP A N 1
ATOM 1308 C CA . TRP A 1 171 ? 15.063 0.261 -4.731 1.00 97.50 171 TRP A CA 1
ATOM 1309 C C . TRP A 1 171 ? 13.827 0.057 -3.858 1.00 97.50 171 TRP A C 1
ATOM 1311 O O . TRP A 1 171 ? 13.294 -1.048 -3.833 1.00 97.50 171 TRP A O 1
ATOM 1321 N N . LYS A 1 172 ? 13.323 1.113 -3.203 1.00 97.50 172 LYS A N 1
ATOM 1322 C CA . LYS A 1 172 ? 12.068 1.034 -2.435 1.00 97.50 172 LYS A CA 1
ATOM 1323 C C . LYS A 1 172 ? 10.895 0.633 -3.328 1.00 97.50 172 LYS A C 1
ATOM 1325 O O . LYS A 1 172 ? 10.147 -0.265 -2.963 1.00 97.50 172 LYS A O 1
ATOM 1330 N N . LEU A 1 173 ? 10.760 1.251 -4.504 1.00 97.81 173 LEU A N 1
ATOM 1331 C CA . LEU A 1 173 ? 9.710 0.931 -5.474 1.00 97.81 173 LEU A CA 1
ATOM 1332 C C . LEU A 1 173 ? 9.838 -0.507 -6.002 1.00 97.81 173 LEU A C 1
ATOM 1334 O O . LEU A 1 173 ? 8.843 -1.233 -6.026 1.00 97.81 173 LEU A O 1
ATOM 1338 N N . ALA A 1 174 ? 11.055 -0.935 -6.347 1.00 97.94 174 ALA A N 1
ATOM 1339 C CA . ALA A 1 174 ? 11.355 -2.306 -6.759 1.00 97.94 174 ALA A CA 1
ATOM 1340 C C . ALA A 1 174 ? 11.044 -3.336 -5.661 1.00 97.94 174 ALA A C 1
ATOM 1342 O O . ALA A 1 174 ? 10.601 -4.441 -5.960 1.00 97.94 174 ALA A O 1
ATOM 1343 N N . ASP A 1 175 ? 11.205 -2.967 -4.388 1.00 97.69 175 ASP A N 1
ATOM 1344 C CA . ASP A 1 175 ? 10.794 -3.768 -3.233 1.00 97.69 175 ASP A CA 1
ATOM 1345 C C . ASP A 1 175 ? 9.292 -3.619 -2.895 1.00 97.69 175 ASP A C 1
ATOM 1347 O O . ASP A 1 175 ? 8.886 -3.621 -1.730 1.00 97.69 175 ASP A O 1
ATOM 1351 N N . ASN A 1 176 ? 8.451 -3.492 -3.924 1.00 96.56 176 ASN A N 1
ATOM 1352 C CA . ASN A 1 176 ? 7.004 -3.269 -3.832 1.00 96.56 176 ASN A CA 1
ATOM 1353 C C . ASN A 1 176 ? 6.635 -2.098 -2.907 1.00 96.56 176 ASN A C 1
ATOM 1355 O O . ASN A 1 176 ? 5.705 -2.218 -2.111 1.00 96.56 176 ASN A O 1
ATOM 1359 N N . GLN A 1 177 ? 7.376 -0.987 -2.975 1.00 96.25 177 GLN A N 1
ATOM 1360 C CA . GLN A 1 177 ? 7.216 0.152 -2.060 1.00 96.25 177 GLN A CA 1
ATOM 1361 C C . GLN A 1 177 ? 7.183 -0.299 -0.594 1.00 96.25 177 GLN A C 1
ATOM 1363 O O . GLN A 1 177 ? 6.210 -0.050 0.117 1.00 96.25 177 GLN A O 1
ATOM 1368 N N . VAL A 1 178 ? 8.225 -1.028 -0.174 1.00 96.31 178 VAL A N 1
ATOM 1369 C CA . VAL A 1 178 ? 8.417 -1.495 1.212 1.00 96.31 178 VAL A CA 1
ATOM 1370 C C . VAL A 1 178 ? 7.164 -2.156 1.814 1.00 96.31 178 VAL A C 1
ATOM 1372 O O . VAL A 1 178 ? 6.806 -1.946 2.967 1.00 96.31 178 VAL A O 1
ATOM 1375 N N . ASN A 1 179 ? 6.480 -2.982 1.016 1.00 95.69 179 ASN A N 1
ATOM 1376 C CA . ASN A 1 179 ? 5.268 -3.678 1.444 1.00 95.69 179 ASN A CA 1
ATOM 1377 C C . ASN A 1 179 ? 5.569 -4.877 2.360 1.00 95.69 179 ASN A C 1
ATOM 1379 O O . ASN A 1 179 ? 6.302 -5.793 1.957 1.00 95.69 179 ASN A O 1
ATOM 1383 N N . GLY A 1 180 ? 4.932 -4.913 3.530 1.00 96.44 180 GLY A N 1
ATOM 1384 C CA . GLY A 1 180 ? 4.873 -6.066 4.434 1.00 96.44 180 GLY A CA 1
ATOM 1385 C C . GLY A 1 180 ? 3.535 -6.804 4.385 1.00 96.44 180 GLY A C 1
ATOM 1386 O O . GLY A 1 180 ? 3.523 -8.031 4.336 1.00 96.44 180 GLY A O 1
ATOM 1387 N N . GLY A 1 181 ? 2.421 -6.079 4.306 1.00 97.31 181 GLY A N 1
ATOM 1388 C CA . GLY A 1 181 ? 1.080 -6.654 4.210 1.00 97.31 181 GLY A CA 1
ATOM 1389 C C . GLY A 1 181 ? -0.018 -5.607 4.349 1.00 97.31 181 GLY A C 1
ATOM 1390 O O . GLY A 1 181 ? 0.253 -4.440 4.618 1.00 97.31 181 GLY A O 1
ATOM 1391 N N . LEU A 1 182 ? -1.262 -6.038 4.168 1.00 98.81 182 LEU A N 1
ATOM 1392 C CA . LEU A 1 182 ? -2.447 -5.197 4.288 1.00 98.81 182 LEU A CA 1
ATOM 1393 C C . LEU A 1 182 ? -3.505 -5.926 5.107 1.00 98.81 182 LEU A C 1
ATOM 1395 O O . LEU A 1 182 ? -3.836 -7.069 4.802 1.00 98.81 182 LEU A O 1
ATOM 1399 N N . VAL A 1 183 ? -4.064 -5.268 6.116 1.00 98.88 183 VAL A N 1
ATOM 1400 C CA . VAL A 1 183 ? -5.188 -5.798 6.893 1.00 98.88 183 VAL A CA 1
ATOM 1401 C C . VAL A 1 183 ? -6.425 -4.980 6.566 1.00 98.88 183 VAL A C 1
ATOM 1403 O O . VAL A 1 183 ? -6.413 -3.760 6.728 1.00 98.88 183 VAL A O 1
ATOM 1406 N N . LEU A 1 184 ? -7.476 -5.642 6.088 1.00 98.81 184 LEU A N 1
ATOM 1407 C CA . LEU A 1 184 ? -8.728 -5.005 5.691 1.00 98.81 184 LEU A CA 1
ATOM 1408 C C . LEU A 1 184 ? -9.790 -5.175 6.776 1.00 98.81 184 LEU A C 1
ATOM 1410 O O . LEU A 1 184 ? -10.075 -6.285 7.229 1.00 98.81 184 LEU A O 1
ATOM 1414 N N . GLY A 1 185 ? -10.370 -4.047 7.168 1.00 98.69 185 GLY A N 1
ATOM 1415 C CA . GLY A 1 185 ? -11.368 -3.934 8.214 1.00 98.69 185 GLY A CA 1
ATOM 1416 C C . GLY A 1 185 ? -12.807 -3.952 7.750 1.00 98.69 185 GLY A C 1
ATOM 1417 O O . GLY A 1 185 ? -13.154 -4.270 6.611 1.00 98.69 185 GLY A O 1
ATOM 1418 N N . SER A 1 186 ? -13.646 -3.508 8.678 1.00 97.94 186 SER A N 1
ATOM 1419 C CA . SER A 1 186 ? -15.014 -3.100 8.389 1.00 97.94 186 SER A CA 1
ATOM 1420 C C . SER A 1 186 ? -15.057 -1.788 7.599 1.00 97.94 186 SER A C 1
ATOM 1422 O O . SER A 1 186 ? -14.122 -0.979 7.618 1.00 97.94 186 SER A O 1
ATOM 1424 N N . GLY A 1 187 ? -16.160 -1.593 6.883 1.00 98.00 187 GLY A N 1
ATOM 1425 C CA . GLY A 1 187 ? -16.368 -0.460 5.997 1.00 98.00 187 GLY A CA 1
ATOM 1426 C C . GLY A 1 187 ? -17.840 -0.207 5.709 1.00 98.00 187 GLY A C 1
ATOM 1427 O O . GLY A 1 187 ? -18.721 -0.851 6.283 1.00 98.00 187 GLY A O 1
ATOM 1428 N N . ILE A 1 188 ? -18.082 0.705 4.776 1.00 98.44 188 ILE A N 1
ATOM 1429 C CA . ILE A 1 188 ? -19.405 1.090 4.286 1.00 98.44 188 ILE A CA 1
ATOM 1430 C C . ILE A 1 188 ? -19.435 1.059 2.758 1.00 98.44 188 ILE A C 1
ATOM 1432 O O . ILE A 1 188 ? -18.417 1.290 2.104 1.00 98.44 188 ILE A O 1
ATOM 1436 N N . ASP A 1 189 ? -20.618 0.825 2.192 1.00 98.25 189 ASP A N 1
ATOM 1437 C CA . ASP A 1 189 ? -20.824 0.912 0.741 1.00 98.25 189 ASP A CA 1
ATOM 1438 C C . ASP A 1 189 ? -21.003 2.376 0.278 1.00 98.25 189 ASP A C 1
ATOM 1440 O O . ASP A 1 189 ? -20.643 2.725 -0.845 1.00 98.25 189 ASP A O 1
ATOM 1444 N N . ASP A 1 190 ? -21.50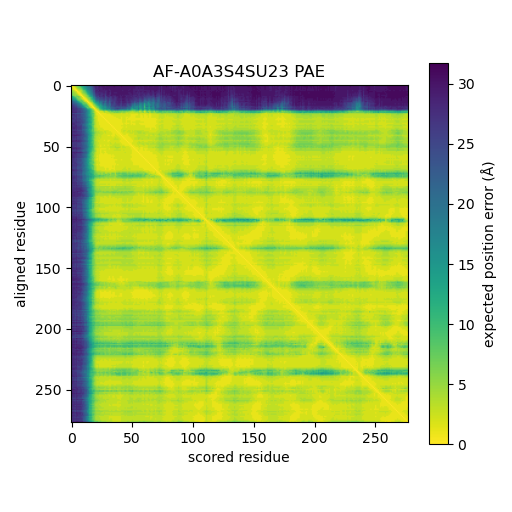0 3.264 1.156 1.00 96.69 190 ASP A N 1
ATOM 1445 C CA . ASP A 1 190 ? -21.666 4.706 0.892 1.00 96.69 190 ASP A CA 1
ATOM 1446 C C . ASP A 1 190 ? -20.332 5.468 0.984 1.00 96.69 190 ASP A C 1
ATOM 1448 O O . ASP A 1 190 ? -20.120 6.346 1.821 1.00 96.69 190 ASP A O 1
ATOM 1452 N N . TRP A 1 191 ? -19.391 5.104 0.118 1.00 95.81 191 TRP A N 1
ATOM 1453 C CA . TRP A 1 191 ? -18.071 5.727 0.072 1.00 95.81 191 TRP A CA 1
ATOM 1454 C C . TRP A 1 191 ? -18.128 7.203 -0.352 1.00 95.81 191 TRP A C 1
ATOM 1456 O O . TRP A 1 191 ? -17.266 7.986 0.044 1.00 95.81 191 TRP A O 1
ATOM 1466 N N . GLN A 1 192 ? -19.145 7.598 -1.126 1.00 95.31 192 GLN A N 1
ATOM 1467 C CA . GLN A 1 192 ? -19.352 8.983 -1.568 1.00 95.31 192 GLN A CA 1
ATOM 1468 C C . GLN A 1 192 ? -19.823 9.893 -0.428 1.00 95.31 192 GLN A C 1
ATOM 1470 O O . GLN A 1 192 ? -19.606 11.104 -0.483 1.00 95.31 192 GLN A O 1
ATOM 1475 N N . GLY A 1 193 ? -20.443 9.321 0.609 1.00 94.62 193 GLY A N 1
ATOM 1476 C CA . GLY A 1 193 ? -20.836 10.031 1.823 1.00 94.62 193 GLY A CA 1
ATOM 1477 C C . GLY A 1 193 ? -19.667 10.421 2.736 1.00 94.62 193 GLY A C 1
ATOM 1478 O O . GLY A 1 193 ? -19.862 11.203 3.670 1.00 94.62 193 GLY A O 1
ATOM 1479 N N . VAL A 1 194 ? -18.453 9.916 2.487 1.00 94.88 194 VAL A N 1
ATOM 1480 C CA . VAL A 1 194 ? -17.272 10.220 3.305 1.00 94.88 194 VAL A CA 1
ATOM 1481 C C . VAL A 1 194 ? -16.753 11.629 3.013 1.00 94.88 194 VAL A C 1
ATOM 1483 O O . VAL A 1 194 ? -16.230 11.918 1.937 1.00 94.88 194 VAL A O 1
ATOM 1486 N N . ASP A 1 195 ? -16.829 12.517 4.009 1.00 93.94 195 ASP A N 1
ATOM 1487 C CA . ASP A 1 195 ? -16.192 13.836 3.946 1.00 93.94 195 ASP A CA 1
ATOM 1488 C C . ASP A 1 195 ? -14.687 13.722 4.228 1.00 93.94 195 ASP A C 1
ATOM 1490 O O . ASP A 1 195 ? -14.215 13.912 5.355 1.00 93.94 195 ASP A O 1
ATOM 1494 N N . ASN A 1 196 ? -13.917 13.463 3.169 1.00 91.81 196 ASN A N 1
ATOM 1495 C CA . ASN A 1 196 ? -12.460 13.355 3.232 1.00 91.81 196 ASN A CA 1
ATOM 1496 C C . ASN A 1 196 ? -11.775 14.614 3.794 1.00 91.81 196 ASN A C 1
ATOM 1498 O O . ASN A 1 196 ? -10.634 14.522 4.233 1.00 91.81 196 ASN A O 1
ATOM 1502 N N . SER A 1 197 ? -12.422 15.787 3.812 1.00 90.75 197 SER A N 1
ATOM 1503 C CA . SER A 1 197 ? -11.824 17.016 4.359 1.00 90.75 197 SER A CA 1
ATOM 1504 C C . SER A 1 197 ? -11.851 17.078 5.891 1.00 90.75 197 SER A C 1
ATOM 1506 O O . SER A 1 197 ? -11.116 17.862 6.502 1.00 90.75 197 SER A O 1
ATOM 1508 N N . ARG A 1 198 ? -12.698 16.255 6.517 1.00 92.69 198 ARG A N 1
ATOM 1509 C CA . ARG A 1 198 ? -12.947 16.219 7.964 1.00 92.69 198 ARG A CA 1
ATOM 1510 C C . ARG A 1 198 ? -12.892 14.811 8.537 1.00 92.69 198 ARG A C 1
ATOM 1512 O O . ARG A 1 198 ? -13.323 14.605 9.672 1.00 92.69 198 ARG A O 1
ATOM 1519 N N . GLN A 1 199 ? -12.365 13.853 7.788 1.00 95.50 199 GLN A N 1
ATOM 1520 C CA . GLN A 1 199 ? -12.307 12.478 8.244 1.00 95.50 199 GLN A CA 1
ATOM 1521 C C . GLN A 1 199 ? -11.407 12.376 9.483 1.00 95.50 199 GLN A C 1
ATOM 1523 O O . GLN A 1 199 ? -10.300 12.922 9.549 1.00 95.50 199 GLN A O 1
ATOM 1528 N N . ALA A 1 200 ? -11.923 11.697 10.505 1.00 95.88 200 ALA A N 1
ATOM 1529 C CA . ALA A 1 200 ? -11.162 11.368 11.697 1.00 95.88 200 ALA A CA 1
ATOM 1530 C C . ALA A 1 200 ? -10.421 10.042 11.496 1.00 95.88 200 ALA A C 1
ATOM 1532 O O . ALA A 1 200 ? -10.958 9.117 10.886 1.00 95.88 200 ALA A O 1
ATOM 1533 N N . ALA A 1 201 ? -9.209 9.960 12.037 1.00 96.88 201 ALA A N 1
ATOM 1534 C CA . ALA A 1 201 ? -8.396 8.755 12.078 1.00 96.88 201 ALA A CA 1
ATOM 1535 C C . ALA A 1 201 ? -7.809 8.598 13.481 1.00 96.88 201 ALA A C 1
ATOM 1537 O O . ALA A 1 201 ? -7.204 9.526 14.038 1.00 96.88 201 ALA A O 1
ATOM 1538 N N . GLU A 1 202 ? -7.997 7.418 14.053 1.00 97.62 202 GLU A N 1
ATOM 1539 C CA . GLU A 1 202 ? -7.514 7.060 15.376 1.00 97.62 202 GLU A CA 1
ATOM 1540 C C . GLU A 1 202 ? -6.705 5.763 15.299 1.00 97.62 202 GLU A C 1
ATOM 1542 O O . GLU A 1 202 ? -7.086 4.822 14.603 1.00 97.62 202 GLU A O 1
ATOM 1547 N N . GLN A 1 203 ? -5.592 5.708 16.030 1.00 98.25 203 GLN A N 1
ATOM 1548 C CA . GLN A 1 203 ? -4.702 4.549 16.070 1.00 98.25 203 GLN A CA 1
ATOM 1549 C C . GLN A 1 203 ? -4.347 4.211 17.516 1.00 98.25 203 GLN A C 1
ATOM 1551 O O . GLN A 1 203 ? -3.976 5.085 18.311 1.00 98.25 203 GLN A O 1
ATOM 1556 N N . TRP A 1 204 ? -4.446 2.928 17.849 1.00 98.38 204 TRP A N 1
ATOM 1557 C CA . TRP A 1 204 ? -4.090 2.363 19.140 1.00 98.38 204 TRP A CA 1
ATOM 1558 C C . TRP A 1 204 ? -2.999 1.329 18.962 1.00 98.38 204 TRP A C 1
ATOM 1560 O O . TRP A 1 204 ? -3.092 0.461 18.099 1.00 98.38 204 TRP A O 1
ATOM 1570 N N . LEU A 1 205 ? -2.007 1.409 19.839 1.00 98.00 205 LEU A N 1
ATOM 1571 C CA . LEU A 1 205 ? -0.924 0.447 19.952 1.00 98.00 205 LEU A CA 1
ATOM 1572 C C . LEU A 1 205 ? -0.934 -0.091 21.379 1.00 98.00 205 LEU A C 1
ATOM 1574 O O . LEU A 1 205 ? -0.877 0.693 22.331 1.00 98.00 205 LEU A O 1
ATOM 1578 N N . ASN A 1 206 ? -1.033 -1.409 21.551 1.00 97.62 206 ASN A N 1
ATOM 1579 C CA . ASN A 1 206 ? -1.030 -2.056 22.868 1.00 97.62 206 ASN A CA 1
ATOM 1580 C C . ASN A 1 206 ? -2.086 -1.473 23.824 1.00 97.62 206 ASN A C 1
ATOM 1582 O O . ASN A 1 206 ? -1.810 -1.158 24.981 1.00 97.62 206 ASN A O 1
ATOM 1586 N N . GLY A 1 207 ? -3.298 -1.259 23.302 1.00 96.25 207 GLY A N 1
ATOM 1587 C CA . GLY A 1 207 ? -4.432 -0.684 24.036 1.00 96.25 207 GLY A CA 1
ATOM 1588 C C . GLY A 1 207 ? -4.337 0.822 24.321 1.00 96.25 207 GLY A C 1
ATOM 1589 O O . GLY A 1 207 ? -5.292 1.407 24.832 1.00 96.25 207 GLY A O 1
ATOM 1590 N N . LYS A 1 208 ? -3.232 1.490 23.970 1.00 97.12 208 LYS A N 1
ATOM 1591 C CA . LYS A 1 208 ? -3.059 2.935 24.151 1.00 97.12 208 LYS A CA 1
ATOM 1592 C C . LYS A 1 208 ? -3.350 3.674 22.850 1.00 97.12 208 LYS A C 1
ATOM 1594 O O . LYS A 1 208 ? -2.707 3.406 21.842 1.00 97.12 208 LYS A O 1
ATOM 1599 N N . ARG A 1 209 ? -4.249 4.665 22.886 1.00 97.06 209 ARG A N 1
ATOM 1600 C CA . ARG A 1 209 ? -4.459 5.579 21.752 1.00 97.06 209 ARG A CA 1
ATOM 1601 C C . ARG A 1 209 ? -3.212 6.442 21.568 1.00 97.06 209 ARG A C 1
ATOM 1603 O O . ARG A 1 209 ? -2.905 7.256 22.441 1.00 97.06 209 ARG A O 1
ATOM 1610 N N . VAL A 1 210 ? -2.490 6.234 20.474 1.00 96.69 210 VAL A N 1
ATOM 1611 C CA . VAL A 1 210 ? -1.258 6.966 20.144 1.00 96.69 210 VAL A CA 1
ATOM 1612 C C . VAL A 1 210 ? -1.517 8.105 19.168 1.00 96.69 210 VAL A C 1
ATOM 1614 O O . VAL A 1 210 ? -0.854 9.132 19.256 1.00 96.69 210 VAL A O 1
ATOM 1617 N N . ILE A 1 211 ? -2.528 7.965 18.305 1.00 93.62 211 ILE A N 1
ATOM 1618 C CA . ILE A 1 211 ? -2.915 8.987 17.333 1.00 93.62 211 ILE A CA 1
ATOM 1619 C C . ILE A 1 211 ? -4.425 9.200 17.404 1.00 93.62 211 ILE A C 1
ATOM 1621 O O . ILE A 1 211 ? -5.202 8.250 17.495 1.00 93.62 211 ILE A O 1
ATOM 1625 N N . ALA A 1 212 ? -4.824 10.468 17.374 1.00 93.75 212 ALA A N 1
ATOM 1626 C CA . ALA A 1 212 ? -6.194 10.912 17.176 1.00 93.75 212 ALA A CA 1
ATOM 1627 C C . ALA A 1 212 ? -6.135 12.224 16.395 1.00 93.75 212 ALA A C 1
ATOM 1629 O O . ALA A 1 212 ? -5.714 13.252 16.932 1.00 93.75 212 ALA A O 1
ATOM 1630 N N . ARG A 1 213 ? -6.504 12.180 15.116 1.00 92.19 213 ARG A N 1
ATOM 1631 C CA . ARG A 1 213 ? -6.517 13.360 14.249 1.00 92.19 213 ARG A CA 1
ATOM 1632 C C . ARG A 1 213 ? -7.811 13.459 13.470 1.00 92.19 213 ARG A C 1
ATOM 1634 O O . ARG A 1 213 ? -8.477 12.466 13.204 1.00 92.19 213 ARG A O 1
ATOM 1641 N N . THR A 1 214 ? -8.124 14.679 13.074 1.00 91.06 214 THR A N 1
ATOM 1642 C CA . THR A 1 214 ? -9.258 15.006 12.218 1.00 91.06 214 THR A CA 1
ATOM 1643 C C . THR A 1 214 ? -8.784 16.034 11.211 1.00 91.06 214 THR A C 1
ATOM 1645 O O . THR A 1 214 ? -8.114 16.997 11.586 1.00 91.06 214 THR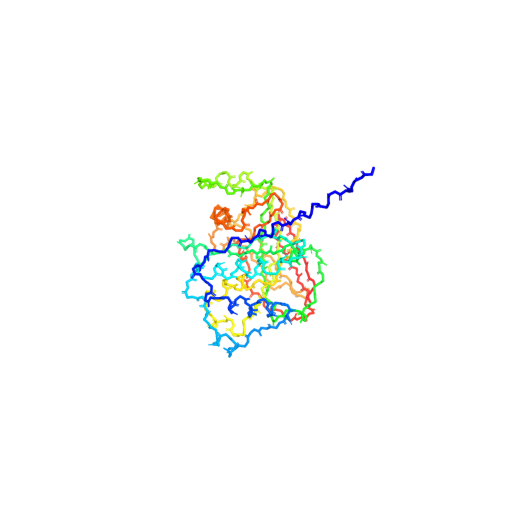 A O 1
ATOM 1648 N N . GLY A 1 215 ? -9.097 15.827 9.941 1.00 88.19 215 GLY A N 1
ATOM 1649 C CA . GLY A 1 215 ? -8.724 16.751 8.879 1.00 88.19 215 GLY A CA 1
ATOM 1650 C C . GLY A 1 215 ? -8.690 16.049 7.538 1.00 88.19 215 GLY A C 1
ATOM 1651 O O . GLY A 1 215 ? -9.255 14.972 7.396 1.00 88.19 215 GLY A O 1
ATOM 1652 N N . SER A 1 216 ? -8.009 16.652 6.571 1.00 87.69 216 SER A N 1
ATOM 1653 C CA . SER A 1 216 ? -7.856 16.053 5.255 1.00 87.69 216 SER A CA 1
ATOM 1654 C C . SER A 1 216 ? -6.721 15.035 5.200 1.00 87.69 216 SER A C 1
ATOM 1656 O O . SER A 1 216 ? -5.763 15.091 5.986 1.00 87.69 216 SER A O 1
ATOM 1658 N N . HIS A 1 217 ? -6.793 14.160 4.199 1.00 91.19 217 HIS A N 1
ATOM 1659 C CA . HIS A 1 217 ? -5.645 13.390 3.734 1.00 91.19 217 HIS A CA 1
ATOM 1660 C C . HIS A 1 217 ? -4.480 14.350 3.391 1.00 91.19 217 HIS A C 1
ATOM 1662 O O . HIS A 1 217 ? -4.741 15.502 3.016 1.00 91.19 217 HIS A O 1
ATOM 1668 N N . PRO A 1 218 ? -3.196 13.941 3.489 1.00 88.75 218 PRO A N 1
ATOM 1669 C CA . PRO A 1 218 ? -2.058 14.800 3.130 1.00 88.75 218 PRO A CA 1
ATOM 1670 C C . PRO A 1 218 ? -2.129 15.374 1.709 1.00 88.75 218 PRO A C 1
ATOM 1672 O O . PRO A 1 218 ? -1.631 16.467 1.453 1.00 88.75 218 PRO A O 1
ATOM 1675 N N . LEU A 1 219 ? -2.804 14.669 0.799 1.00 90.75 219 LEU A N 1
ATOM 1676 C CA . LEU A 1 219 ? -3.062 15.129 -0.565 1.00 90.75 219 LEU A CA 1
ATOM 1677 C C . LEU A 1 219 ? -4.404 15.855 -0.726 1.00 90.75 219 LEU A C 1
ATOM 1679 O O . LEU A 1 219 ? -4.815 16.088 -1.851 1.00 90.75 219 LEU A O 1
ATOM 1683 N N . GLY A 1 220 ? -5.110 16.222 0.342 1.00 89.38 220 GLY A N 1
ATOM 1684 C CA . GLY A 1 220 ? -6.457 16.794 0.282 1.00 89.38 220 GLY A CA 1
ATOM 1685 C C . GLY A 1 220 ? -7.519 15.710 0.112 1.00 89.38 220 GLY A C 1
ATOM 1686 O O . GLY A 1 220 ? -7.930 15.103 1.097 1.00 89.38 220 GLY A O 1
ATOM 1687 N N . ASP A 1 221 ? -7.951 15.469 -1.127 1.00 89.25 221 ASP A N 1
ATOM 1688 C CA . ASP A 1 221 ? -8.865 14.369 -1.460 1.00 89.25 221 ASP A CA 1
ATOM 1689 C C . ASP A 1 221 ? -8.075 13.128 -1.926 1.00 89.25 221 ASP A C 1
ATOM 1691 O O . ASP A 1 221 ? -7.445 13.210 -2.986 1.00 89.25 221 ASP A O 1
ATOM 1695 N N . PRO A 1 222 ? -8.074 12.008 -1.173 1.00 88.38 222 PRO A N 1
ATOM 1696 C CA . PRO A 1 222 ? -7.354 10.780 -1.529 1.00 88.38 222 PRO A CA 1
ATOM 1697 C C . PRO A 1 222 ? -7.831 10.140 -2.840 1.00 88.38 222 PRO A C 1
ATOM 1699 O O . PRO A 1 222 ? -7.049 9.478 -3.525 1.00 88.38 222 PRO A O 1
ATOM 1702 N N . LEU A 1 223 ? -9.089 10.371 -3.231 1.00 92.75 223 LEU A N 1
ATOM 1703 C CA . LEU A 1 223 ? -9.682 9.785 -4.435 1.00 92.75 223 LEU A CA 1
ATOM 1704 C C . LEU A 1 223 ? -8.998 10.248 -5.727 1.00 92.75 223 LEU A C 1
ATOM 1706 O O . LEU A 1 223 ? -9.145 9.597 -6.764 1.00 92.75 223 LEU A O 1
ATOM 1710 N N . CYS A 1 224 ? -8.228 11.343 -5.685 1.00 93.25 224 CYS A N 1
ATOM 1711 C CA . CYS A 1 224 ? -7.527 11.866 -6.855 1.00 93.25 224 CYS A CA 1
ATOM 1712 C C . CYS A 1 224 ? -6.465 10.904 -7.415 1.00 93.25 224 CYS A C 1
ATOM 1714 O O . CYS A 1 224 ? -6.106 11.018 -8.586 1.00 93.25 224 CYS A O 1
ATOM 1716 N N . LEU A 1 225 ? -5.983 9.952 -6.609 1.00 96.88 225 LEU A N 1
ATOM 1717 C CA . LEU A 1 225 ? -4.965 8.983 -7.018 1.00 96.88 225 LEU A CA 1
ATOM 1718 C C . LEU A 1 225 ? -5.543 7.776 -7.767 1.00 96.88 225 LEU A C 1
ATOM 1720 O O . LEU A 1 225 ? -4.848 7.157 -8.574 1.00 96.88 225 LEU A O 1
ATOM 1724 N N . ILE A 1 226 ? -6.810 7.435 -7.517 1.00 97.62 226 ILE A N 1
ATOM 1725 C CA . ILE A 1 226 ? -7.403 6.182 -8.000 1.00 97.62 226 ILE A CA 1
ATOM 1726 C C . ILE A 1 226 ? -7.508 6.148 -9.534 1.00 97.62 226 ILE A C 1
ATOM 1728 O O . ILE A 1 226 ? -7.102 5.142 -10.118 1.00 97.62 226 ILE A O 1
ATOM 1732 N N . PRO A 1 227 ? -7.942 7.220 -10.235 1.00 97.50 227 PRO A N 1
ATOM 1733 C CA . PRO A 1 227 ? -7.956 7.217 -11.697 1.00 97.50 227 PRO A CA 1
ATOM 1734 C C . PRO A 1 227 ? -6.575 7.026 -12.329 1.00 97.50 227 PRO A C 1
ATOM 1736 O O . PRO A 1 227 ? -6.451 6.361 -13.361 1.00 97.50 227 PRO A O 1
ATOM 1739 N N . TRP A 1 228 ? -5.525 7.572 -11.707 1.00 97.25 228 TRP A N 1
ATOM 1740 C CA . TRP A 1 228 ? -4.156 7.338 -12.159 1.00 97.25 228 TRP A CA 1
ATOM 1741 C C . TRP A 1 228 ? -3.766 5.870 -11.974 1.00 97.25 228 TRP A C 1
ATOM 1743 O O . TRP A 1 228 ? -3.271 5.263 -12.922 1.00 97.25 228 TRP A O 1
ATOM 1753 N N . LEU A 1 229 ? -4.052 5.281 -10.805 1.00 97.81 229 LEU A N 1
ATOM 1754 C CA . LEU A 1 229 ? -3.744 3.876 -10.531 1.00 97.81 229 LEU A CA 1
ATOM 1755 C C . LEU A 1 229 ? -4.444 2.947 -11.523 1.00 97.81 229 LEU A C 1
ATOM 1757 O O . LEU A 1 229 ? -3.791 2.080 -12.093 1.00 97.81 229 LEU A O 1
ATOM 1761 N N . VAL A 1 230 ? -5.748 3.131 -11.758 1.00 97.81 230 VAL A N 1
ATOM 1762 C CA . VAL A 1 230 ? -6.498 2.287 -12.700 1.00 97.81 230 VAL A CA 1
ATOM 1763 C C . VAL A 1 230 ? -5.812 2.281 -14.062 1.00 97.81 230 VAL A C 1
ATOM 1765 O O . VAL A 1 230 ? -5.519 1.219 -14.608 1.00 97.81 230 VAL A O 1
ATOM 1768 N N . ASN A 1 231 ? -5.484 3.459 -14.591 1.00 96.88 231 ASN A N 1
ATOM 1769 C CA . ASN A 1 231 ? -4.814 3.567 -15.882 1.00 96.88 231 ASN A CA 1
ATOM 1770 C C . ASN A 1 231 ? -3.386 3.001 -15.854 1.00 96.88 231 ASN A C 1
ATOM 1772 O O . ASN A 1 231 ? -2.987 2.312 -16.793 1.00 96.88 231 ASN A O 1
ATOM 1776 N N . HIS A 1 232 ? -2.645 3.196 -14.763 1.00 95.56 232 HIS A N 1
ATOM 1777 C CA . HIS A 1 232 ? -1.334 2.585 -14.557 1.00 95.56 232 HIS A CA 1
ATOM 1778 C C . HIS A 1 232 ? -1.407 1.045 -14.618 1.00 95.56 232 HIS A C 1
ATOM 1780 O O . HIS A 1 232 ? -0.656 0.418 -15.368 1.00 95.56 232 HIS A O 1
ATOM 1786 N N . CYS A 1 233 ? -2.369 0.435 -13.920 1.00 94.50 233 CYS A N 1
ATOM 1787 C CA . CYS A 1 233 ? -2.607 -1.011 -13.911 1.00 94.50 233 CYS A CA 1
ATOM 1788 C C . CYS A 1 233 ? -3.176 -1.538 -15.239 1.00 94.50 233 CYS A C 1
ATOM 1790 O O . CYS A 1 233 ? -3.043 -2.712 -15.554 1.00 94.50 233 CYS A O 1
ATOM 1792 N N . THR A 1 234 ? -3.807 -0.721 -16.082 1.00 89.50 234 THR A N 1
ATOM 1793 C CA . THR A 1 234 ? -4.229 -1.219 -17.408 1.00 89.50 234 THR A CA 1
ATOM 1794 C C . THR A 1 234 ? -3.040 -1.490 -18.329 1.00 89.50 234 THR A C 1
ATOM 1796 O O . THR A 1 234 ? -3.084 -2.421 -19.133 1.00 89.50 234 THR A O 1
ATOM 1799 N N . GLY A 1 235 ? -1.957 -0.721 -18.180 1.00 82.81 235 GLY A N 1
ATOM 1800 C CA . GLY A 1 235 ? -0.704 -0.925 -18.907 1.00 82.81 235 GLY A CA 1
ATOM 1801 C C . GLY A 1 235 ? 0.223 -1.966 -18.274 1.00 82.81 235 GLY A C 1
ATOM 1802 O O . GLY A 1 235 ? 1.198 -2.371 -18.906 1.00 82.81 235 GLY A O 1
ATOM 1803 N N . ARG A 1 236 ? -0.062 -2.403 -17.041 1.00 86.00 236 ARG A N 1
ATOM 1804 C CA . ARG A 1 236 ? 0.838 -3.223 -16.222 1.00 86.00 236 ARG A CA 1
ATOM 1805 C C . ARG A 1 236 ? 0.086 -4.270 -15.417 1.00 86.00 236 ARG A C 1
ATOM 1807 O O . ARG A 1 236 ? -0.937 -3.985 -14.826 1.00 86.00 236 ARG A O 1
ATOM 1814 N N . GLN A 1 237 ? 0.609 -5.488 -15.312 1.00 80.50 237 GLN A N 1
ATOM 1815 C CA . GLN A 1 237 ? 0.074 -6.500 -14.376 1.00 80.50 237 GLN A CA 1
ATOM 1816 C C . GLN A 1 237 ? -1.393 -6.934 -14.639 1.00 80.50 237 GLN A C 1
ATOM 1818 O O . GLN A 1 237 ? -1.983 -7.651 -13.836 1.00 80.50 237 GLN A O 1
ATOM 1823 N N . GLY A 1 238 ? -1.941 -6.617 -15.820 1.00 78.69 238 GLY A N 1
ATOM 1824 C CA . GLY A 1 238 ? -3.177 -7.211 -16.345 1.00 78.69 238 GLY A CA 1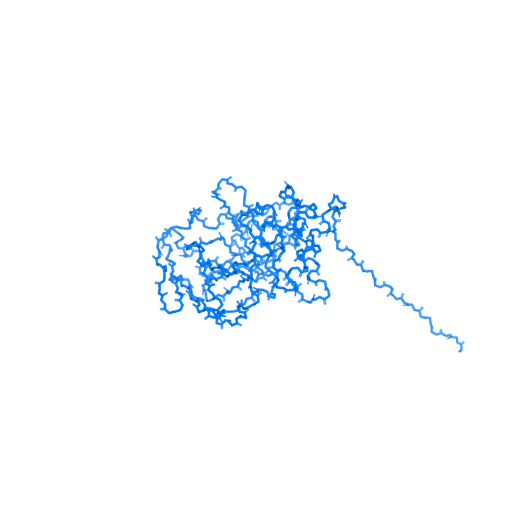
ATOM 1825 C C . GLY A 1 238 ? -4.484 -6.515 -15.956 1.00 78.69 238 GLY A C 1
ATOM 1826 O O . GLY A 1 238 ? -5.542 -7.095 -16.203 1.00 78.69 238 GLY A O 1
ATOM 1827 N N . GLY A 1 239 ? -4.428 -5.298 -15.408 1.00 89.50 239 GLY A N 1
ATOM 1828 C CA . GLY A 1 239 ? -5.603 -4.542 -14.971 1.00 89.50 239 GLY A CA 1
ATOM 1829 C C . GLY A 1 239 ? -6.034 -4.844 -13.535 1.00 89.50 239 GLY A C 1
ATOM 1830 O O . GLY A 1 239 ? -5.355 -5.557 -12.797 1.00 89.50 239 GLY A O 1
ATOM 1831 N N . LEU A 1 240 ? -7.183 -4.286 -13.156 1.00 95.94 240 LEU A N 1
ATOM 1832 C CA . LEU A 1 240 ? -7.832 -4.501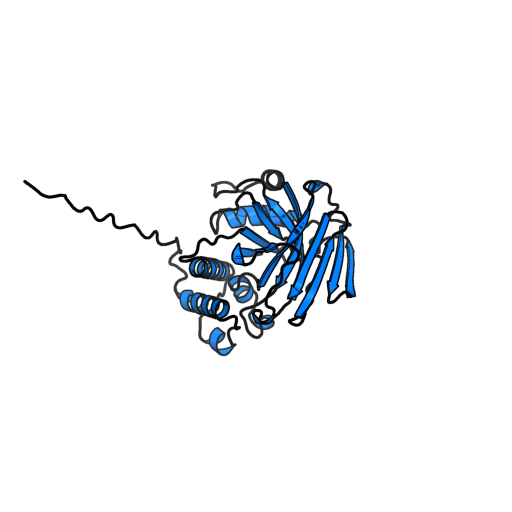 -11.856 1.00 95.94 240 LEU A CA 1
ATOM 1833 C C . LEU A 1 240 ? -9.081 -5.362 -12.028 1.00 95.94 240 LEU A C 1
ATOM 1835 O O . LEU A 1 240 ? -9.712 -5.342 -13.089 1.00 95.94 240 LEU A O 1
ATOM 1839 N N . ARG A 1 241 ? -9.447 -6.107 -10.987 1.00 96.94 241 ARG A N 1
ATOM 1840 C CA . ARG A 1 241 ? -10.636 -6.965 -10.963 1.00 96.94 241 ARG A CA 1
ATOM 1841 C C . ARG A 1 241 ? -11.654 -6.477 -9.943 1.00 96.94 241 ARG A C 1
ATOM 1843 O O . ARG A 1 241 ? -11.298 -5.855 -8.944 1.00 96.94 241 ARG A O 1
ATOM 1850 N N . ALA A 1 242 ? -12.914 -6.837 -10.156 1.00 98.12 242 ALA A N 1
ATOM 1851 C CA . ALA A 1 242 ? -13.940 -6.714 -9.132 1.00 98.12 242 ALA A CA 1
ATOM 1852 C C . ALA A 1 242 ? -13.493 -7.417 -7.834 1.00 98.12 242 ALA A C 1
ATOM 1854 O O . ALA A 1 242 ? -12.984 -8.542 -7.855 1.00 98.12 242 ALA A O 1
ATOM 1855 N N . GLY A 1 243 ? -13.684 -6.743 -6.702 1.00 98.12 243 GLY A N 1
ATOM 1856 C CA . GLY A 1 243 ? -13.245 -7.164 -5.374 1.00 98.12 243 GLY A CA 1
ATOM 1857 C C . GLY A 1 243 ? -11.805 -6.783 -5.015 1.00 98.12 243 GLY A C 1
ATOM 1858 O O . GLY A 1 243 ? -11.422 -6.965 -3.857 1.00 98.12 243 GLY A O 1
ATOM 1859 N N . ASP A 1 244 ? -11.007 -6.255 -5.950 1.00 98.38 244 ASP A N 1
ATOM 1860 C CA . ASP A 1 244 ? -9.693 -5.702 -5.611 1.00 98.38 244 ASP A CA 1
ATOM 1861 C C . ASP A 1 244 ? -9.848 -4.423 -4.771 1.00 98.38 244 ASP A C 1
ATOM 1863 O O 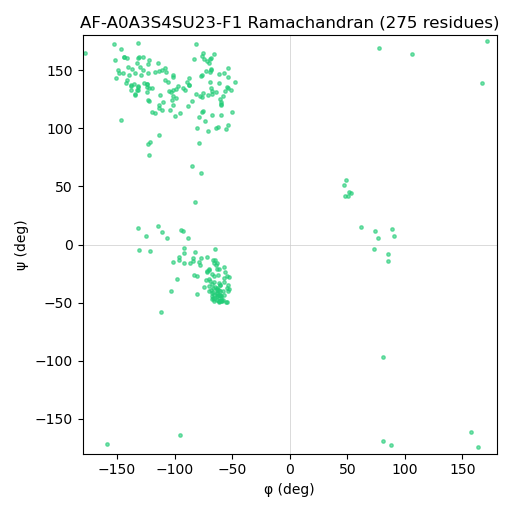. ASP A 1 244 ? -10.834 -3.691 -4.903 1.00 98.38 244 ASP A O 1
ATOM 1867 N N . HIS A 1 245 ? -8.865 -4.156 -3.909 1.00 98.69 245 HIS A N 1
ATOM 1868 C CA . HIS A 1 245 ? -8.830 -2.958 -3.065 1.00 98.69 245 HIS A CA 1
ATOM 1869 C C . HIS A 1 245 ? -7.676 -2.028 -3.453 1.00 98.69 245 HIS A C 1
ATOM 1871 O O . HIS A 1 245 ? -6.611 -2.483 -3.870 1.00 98.69 245 HIS A O 1
ATOM 1877 N N . VAL A 1 246 ? -7.856 -0.724 -3.272 1.00 98.56 246 VAL A N 1
ATOM 1878 C CA . VAL A 1 246 ? -6.780 0.268 -3.370 1.00 98.56 246 VAL A CA 1
ATOM 1879 C C . VAL A 1 246 ? -6.681 1.081 -2.092 1.00 98.56 246 VAL A C 1
ATOM 1881 O O . VAL A 1 246 ? -7.683 1.628 -1.640 1.00 98.56 246 VAL A O 1
ATOM 1884 N N . THR A 1 247 ? -5.474 1.220 -1.554 1.00 98.31 247 THR A N 1
ATOM 1885 C CA . THR A 1 247 ? -5.167 2.198 -0.512 1.00 98.31 247 THR A CA 1
ATOM 1886 C C . THR A 1 247 ? -4.465 3.416 -1.111 1.00 98.31 247 THR A C 1
ATOM 1888 O O . THR A 1 247 ? -3.729 3.309 -2.096 1.00 98.31 247 THR A O 1
ATOM 1891 N N . THR A 1 248 ? -4.757 4.596 -0.570 1.00 96.06 248 THR A N 1
ATOM 1892 C CA . THR A 1 248 ? -4.365 5.893 -1.156 1.00 96.06 248 THR A CA 1
ATOM 1893 C C . THR A 1 248 ? -3.308 6.638 -0.341 1.00 96.06 248 THR A C 1
ATOM 1895 O O . THR A 1 248 ? -3.070 7.823 -0.592 1.00 96.06 248 THR A O 1
ATOM 1898 N N . GLY A 1 249 ? -2.709 5.971 0.646 1.00 93.75 249 GLY A N 1
ATOM 1899 C CA . GLY A 1 249 ? -1.713 6.542 1.536 1.00 93.75 249 GLY A CA 1
ATOM 1900 C C . GLY A 1 249 ? -2.226 6.827 2.947 1.00 93.75 249 GLY A C 1
ATOM 1901 O O . GLY A 1 249 ? -3.430 6.881 3.236 1.00 93.75 249 GLY A O 1
ATOM 1902 N N . THR A 1 250 ? -1.250 7.015 3.833 1.00 94.19 250 THR A N 1
ATOM 1903 C CA . THR A 1 250 ? -1.473 7.110 5.270 1.00 94.19 250 THR A CA 1
ATOM 1904 C C . THR A 1 250 ? -2.214 8.371 5.686 1.00 94.19 250 THR A C 1
ATOM 1906 O O . THR A 1 250 ? -1.878 9.510 5.335 1.00 94.19 250 THR A O 1
ATOM 1909 N N . TRP A 1 251 ? -3.195 8.169 6.558 1.00 94.38 251 TRP A N 1
ATOM 1910 C CA . TRP A 1 251 ? -3.862 9.241 7.272 1.00 94.38 251 TRP A CA 1
ATOM 1911 C C . TRP A 1 251 ? -3.149 9.615 8.552 1.00 94.38 251 TRP A C 1
ATOM 1913 O O . TRP A 1 251 ? -3.445 10.679 9.068 1.00 94.38 251 TRP A O 1
ATOM 1923 N N . THR A 1 252 ? -2.240 8.811 9.096 1.00 90.50 252 THR A N 1
ATOM 1924 C CA . THR A 1 252 ? -1.663 9.035 10.434 1.00 90.50 252 THR A CA 1
ATOM 1925 C C . THR A 1 252 ? -0.147 9.197 10.435 1.00 90.50 252 THR A C 1
ATOM 1927 O O . THR A 1 252 ? 0.406 9.598 11.456 1.00 90.50 252 THR A O 1
ATOM 1930 N N . GLY A 1 253 ? 0.510 9.011 9.290 1.00 92.06 253 GLY A N 1
ATOM 1931 C CA . GLY A 1 253 ? 1.952 8.785 9.242 1.00 92.06 253 GLY A CA 1
ATOM 1932 C C . GLY A 1 253 ? 2.271 7.320 9.544 1.00 92.06 253 GLY A C 1
ATOM 1933 O O . GLY A 1 253 ? 1.370 6.484 9.588 1.00 92.06 253 GLY A O 1
ATOM 1934 N N . MET A 1 254 ? 3.552 7.028 9.758 1.00 94.75 254 MET A N 1
ATOM 1935 C CA . MET A 1 254 ? 4.038 5.675 10.017 1.00 94.75 254 MET A CA 1
ATOM 1936 C C . MET A 1 254 ? 4.585 5.562 11.438 1.00 94.75 254 MET A C 1
ATOM 1938 O O . MET A 1 254 ? 5.550 6.241 11.792 1.00 94.75 254 MET A O 1
ATOM 1942 N N . GLU A 1 255 ? 3.996 4.666 12.226 1.00 96.81 255 GLU A N 1
ATOM 1943 C CA . GLU A 1 255 ? 4.454 4.331 13.577 1.00 96.81 255 GLU A CA 1
ATOM 1944 C C . GLU A 1 255 ? 5.166 2.979 13.578 1.00 96.81 255 GLU A C 1
ATOM 1946 O O . GLU A 1 255 ? 4.644 1.998 13.052 1.00 96.81 255 GLU A O 1
ATOM 1951 N N . PHE A 1 256 ? 6.343 2.901 14.197 1.00 96.75 256 PHE A N 1
ATOM 1952 C CA . PHE A 1 256 ? 7.095 1.650 14.292 1.00 96.75 256 PHE A CA 1
ATOM 1953 C C . PHE A 1 256 ? 6.769 0.900 15.579 1.00 96.75 256 PHE A C 1
ATOM 1955 O O . PHE A 1 256 ? 6.777 1.481 16.667 1.00 96.75 256 PHE A O 1
ATOM 1962 N N . VAL A 1 257 ? 6.539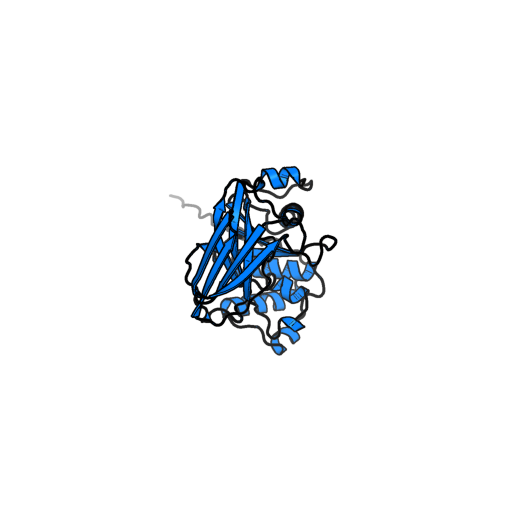 -0.407 15.464 1.00 96.88 257 VAL A N 1
ATOM 1963 C CA . VAL A 1 257 ? 6.200 -1.271 16.601 1.00 96.88 257 VAL A CA 1
ATOM 1964 C C . VAL A 1 257 ? 7.120 -2.490 16.686 1.00 96.88 257 VAL A C 1
ATOM 1966 O O . VAL A 1 257 ? 7.632 -2.952 15.668 1.00 96.88 257 VAL A O 1
ATOM 1969 N N . PRO A 1 258 ? 7.382 -3.022 17.892 1.00 96.31 258 PRO A N 1
ATOM 1970 C CA . PRO A 1 258 ? 8.085 -4.291 18.030 1.00 96.31 258 PRO A CA 1
ATOM 1971 C C . PRO A 1 258 ? 7.166 -5.476 17.671 1.00 96.31 258 PRO A C 1
ATOM 1973 O O . PRO A 1 258 ? 5.945 -5.351 17.769 1.00 96.31 258 PRO A O 1
ATOM 1976 N N . PRO A 1 259 ? 7.725 -6.654 17.341 1.00 96.06 259 PRO A N 1
ATOM 1977 C CA . PRO A 1 259 ? 6.964 -7.904 17.332 1.00 96.06 259 PRO A CA 1
ATOM 1978 C C . PRO A 1 259 ? 6.258 -8.149 18.676 1.00 96.06 259 PRO A C 1
ATOM 1980 O O . PRO A 1 259 ? 6.819 -7.852 19.736 1.00 96.06 259 PRO A O 1
ATOM 1983 N N . GLY A 1 260 ? 5.061 -8.731 18.652 1.00 96.19 260 GLY A N 1
ATOM 1984 C CA . GLY A 1 260 ? 4.193 -8.908 19.822 1.00 96.19 260 GLY A CA 1
ATOM 1985 C C . GLY A 1 260 ? 3.212 -7.753 20.068 1.00 96.19 260 GLY A C 1
ATOM 1986 O O . GLY A 1 260 ? 2.589 -7.714 21.131 1.00 96.19 260 GLY A O 1
ATOM 1987 N N . SER A 1 261 ? 3.118 -6.784 19.154 1.00 97.75 261 SER A N 1
ATOM 1988 C CA . SER A 1 261 ? 2.274 -5.599 19.308 1.00 97.75 261 SER A CA 1
ATOM 1989 C C . SER A 1 261 ? 0.851 -5.827 18.802 1.00 97.75 261 SER A C 1
ATOM 1991 O O . SER A 1 261 ? 0.645 -6.315 17.695 1.00 97.75 261 SER A O 1
ATOM 1993 N N . SER A 1 262 ? -0.130 -5.344 19.567 1.00 98.38 262 SER A N 1
ATOM 1994 C CA . SER A 1 262 ? -1.516 -5.212 19.104 1.00 98.38 262 SER A CA 1
ATOM 1995 C C . SER A 1 262 ? -1.736 -3.835 18.489 1.00 98.38 262 SER A C 1
ATOM 1997 O O . SER A 1 262 ? -1.357 -2.806 19.065 1.00 98.38 262 SER A O 1
ATOM 1999 N N . VAL A 1 263 ? -2.364 -3.810 17.320 1.00 98.62 263 VAL A N 1
ATOM 2000 C CA . VAL A 1 263 ? -2.671 -2.596 16.566 1.00 98.62 263 VAL A CA 1
ATOM 2001 C C . VAL A 1 263 ? -4.166 -2.550 16.303 1.00 98.62 263 VAL A C 1
ATOM 2003 O O . VAL A 1 263 ? -4.768 -3.538 15.890 1.00 98.62 263 VAL A O 1
ATOM 2006 N N . ARG A 1 264 ? -4.767 -1.379 16.498 1.00 98.69 264 ARG A N 1
ATOM 2007 C CA . ARG A 1 264 ? -6.135 -1.086 16.070 1.00 98.69 264 ARG A CA 1
ATOM 2008 C C . ARG A 1 264 ? -6.178 0.283 15.415 1.00 98.69 264 ARG A C 1
ATOM 2010 O O . ARG A 1 264 ? -5.595 1.234 15.931 1.00 98.69 264 ARG A O 1
ATOM 2017 N N . VAL A 1 265 ? -6.909 0.385 14.316 1.00 98.56 265 VAL A N 1
ATOM 2018 C CA . VAL A 1 265 ? -7.175 1.627 13.592 1.00 98.56 265 VAL A CA 1
ATOM 2019 C C . VAL A 1 265 ? -8.683 1.814 13.476 1.00 98.56 265 VAL A C 1
ATOM 2021 O O . VAL A 1 265 ? -9.412 0.858 13.222 1.00 98.56 265 VAL A O 1
ATOM 2024 N N . CYS A 1 266 ? -9.155 3.042 13.679 1.00 98.38 266 CYS A N 1
ATOM 2025 C CA . CYS A 1 266 ? -10.557 3.413 13.529 1.00 98.38 266 CYS A CA 1
ATOM 2026 C C . CYS A 1 266 ? -10.674 4.688 12.697 1.00 98.38 266 CYS A C 1
ATOM 2028 O O . CYS A 1 266 ? -10.007 5.689 12.966 1.00 98.38 266 CYS A O 1
ATOM 2030 N N . PHE A 1 267 ? -11.578 4.649 11.728 1.00 98.00 267 PHE A N 1
ATOM 2031 C CA . PHE A 1 267 ? -12.064 5.795 10.983 1.00 98.00 267 PHE A CA 1
ATOM 2032 C C . PHE A 1 267 ? -13.544 5.975 11.333 1.00 98.00 267 PHE A C 1
ATOM 2034 O O . PHE A 1 267 ? -14.397 5.310 10.737 1.00 98.00 267 PHE A O 1
ATOM 2041 N N . PRO A 1 268 ? -13.885 6.832 12.317 1.00 97.19 268 PRO A N 1
ATOM 2042 C CA . PRO A 1 268 ? -15.271 7.069 12.700 1.00 97.19 268 PRO A CA 1
ATOM 2043 C C . PRO A 1 268 ? -16.148 7.400 11.489 1.00 97.19 268 PRO A C 1
ATOM 2045 O O . PRO A 1 268 ? -15.772 8.218 10.651 1.00 97.19 268 PRO A O 1
ATOM 2048 N N . GLY A 1 269 ? -17.308 6.748 11.404 1.00 96.81 269 GLY A N 1
ATOM 2049 C CA . GLY A 1 269 ? -18.227 6.863 10.267 1.00 96.81 269 GLY A CA 1
ATOM 2050 C C . GLY A 1 269 ? -17.915 5.935 9.087 1.00 96.81 269 GLY A C 1
ATOM 2051 O O . GLY A 1 269 ? -18.801 5.736 8.268 1.00 96.81 269 GLY A O 1
ATOM 2052 N N . VAL A 1 270 ? -16.724 5.328 9.031 1.00 98.06 270 VAL A N 1
ATOM 2053 C CA . VAL A 1 270 ? -16.330 4.371 7.983 1.00 98.06 270 VAL A CA 1
ATOM 2054 C C . VAL A 1 270 ? -16.187 2.959 8.544 1.00 98.06 270 VAL A C 1
ATOM 2056 O O . VAL A 1 270 ? -16.866 2.046 8.088 1.00 98.06 270 VAL A O 1
ATOM 2059 N N . GLY A 1 271 ? -15.326 2.760 9.541 1.00 98.38 271 GLY A N 1
ATOM 2060 C CA . GLY A 1 271 ? -15.070 1.432 10.093 1.00 98.38 271 GLY A CA 1
ATOM 2061 C C . GLY A 1 271 ? -13.799 1.347 10.927 1.00 98.38 271 GLY A C 1
ATOM 2062 O O . GLY A 1 271 ? -13.125 2.342 11.192 1.00 98.38 271 GLY A O 1
ATOM 2063 N N . GLU A 1 272 ? -13.475 0.131 11.344 1.00 98.69 272 GLU A N 1
ATOM 2064 C CA . GLU A 1 272 ? -12.286 -0.191 12.127 1.00 98.69 272 GLU A CA 1
ATOM 2065 C C . GLU A 1 272 ? -11.659 -1.522 11.711 1.00 98.69 272 GLU A C 1
ATOM 2067 O O . GLU A 1 272 ? -12.302 -2.360 11.069 1.00 98.69 272 GLU A O 1
ATOM 2072 N N . VAL A 1 273 ? -10.391 -1.681 12.085 1.00 98.88 273 VAL A N 1
ATOM 2073 C CA . VAL A 1 273 ? -9.563 -2.855 11.809 1.00 98.88 273 VAL A CA 1
ATOM 2074 C C . VAL A 1 273 ? -8.541 -3.064 12.923 1.00 98.88 273 VAL A C 1
ATOM 2076 O O . VAL A 1 273 ? -8.084 -2.109 13.561 1.00 98.88 273 VAL A O 1
ATOM 2079 N N . SER A 1 274 ? -8.166 -4.315 13.153 1.00 98.81 274 SER A N 1
ATOM 2080 C CA . SER A 1 274 ? -7.189 -4.730 14.149 1.00 98.81 274 SER A CA 1
ATOM 2081 C C . SER A 1 274 ? -6.280 -5.850 13.647 1.00 98.81 274 SER A C 1
ATOM 2083 O O . SER A 1 274 ? -6.660 -6.637 12.781 1.00 98.81 274 SER A O 1
ATOM 2085 N N . VAL A 1 275 ? -5.070 -5.916 14.202 1.00 98.69 275 VAL A N 1
ATOM 2086 C CA . VAL A 1 275 ? -4.100 -6.986 13.947 1.00 98.69 275 VAL A CA 1
ATOM 2087 C C . VAL A 1 275 ? -3.205 -7.194 15.166 1.00 98.69 275 VAL A C 1
ATOM 2089 O O . VAL A 1 275 ? -2.825 -6.243 15.851 1.00 98.69 275 VAL A O 1
ATOM 2092 N N . GLU A 1 276 ? -2.864 -8.451 15.417 1.00 98.25 276 GLU A N 1
ATOM 2093 C CA . GLU A 1 276 ? -1.825 -8.859 16.361 1.00 98.25 276 GLU A CA 1
ATOM 2094 C C . GLU A 1 276 ? -0.570 -9.238 15.567 1.00 98.25 276 GLU A C 1
ATOM 2096 O O . GLU A 1 276 ? -0.641 -10.091 14.677 1.00 98.25 276 GLU A O 1
ATOM 2101 N N . LEU A 1 277 ? 0.559 -8.604 15.873 1.00 95.94 277 LEU A N 1
ATOM 2102 C CA . LEU A 1 277 ? 1.852 -8.780 15.200 1.00 95.94 277 LEU A CA 1
ATOM 2103 C C . LEU A 1 277 ? 2.825 -9.482 16.139 1.00 95.94 277 LEU A C 1
ATOM 2105 O O . LEU A 1 277 ? 2.741 -9.254 17.359 1.00 95.94 277 LEU A O 1
#

Foldseek 3Di:
DDDDDDDPDDDPPPPDDQDPPQVLCVLVLVLLLVLLVVLAADEPVSVVVGDADPDQVSLVSLLQSNVCVVCVPHPKAFQEKEWEDPELPGQIAMFTAIPVQEAEFAAEDFLVSFPWWKKFKWKKWFFQFWLFADDDADDLVNQVVRTQWIFIKIFTFGFNHDPVVPPDDSNCSSSRVRGDGMYTWFFDRPPVPDPQQFWWKWKDKQNRTPDTDTGHDPHRDLSSRRSVVQRVVNVHRGGHGGNGMYTRDGPTDIDTDHQQMKMKMDTPPTTIGIYGD

Solvent-accessible surface area (backbone atoms only — not comparable to full-atom values): 14951 Å² total; per-residue (Å²): 142,83,83,86,82,86,75,86,77,78,75,78,80,75,74,75,91,66,79,82,85,54,66,81,36,48,65,43,28,52,50,56,44,50,19,60,78,66,46,39,51,38,46,65,68,59,56,68,72,41,59,69,47,89,40,67,68,49,6,52,51,36,27,53,50,32,50,53,60,70,30,59,98,48,101,58,51,73,41,32,34,42,36,41,54,98,43,80,87,47,81,65,53,69,27,74,34,40,45,93,40,54,39,55,53,68,35,76,50,68,33,84,58,46,74,44,46,30,40,23,40,28,54,29,38,30,25,68,42,66,40,64,60,68,95,65,79,67,49,60,67,63,46,55,74,28,49,52,25,29,22,19,24,37,41,34,35,19,48,52,47,49,67,52,89,75,57,44,70,30,48,35,40,28,49,34,57,29,56,56,34,36,32,45,31,41,50,38,58,67,47,86,75,58,55,46,66,58,40,39,45,35,33,28,50,71,89,39,78,78,43,81,49,70,32,48,37,89,64,43,57,53,72,74,53,50,39,55,50,54,47,53,28,29,80,40,94,72,26,51,45,52,72,24,34,38,31,49,50,51,68,72,52,77,48,78,53,65,66,75,37,39,39,37,35,36,25,75,99,42,27,38,26,36,39,39,41

pLDDT: mean 91.18, std 14.83, range [30.03, 98.88]

Radius of gyration: 20.17 Å; Cα contacts (8 Å, |Δi|>4): 582; chains: 1; bounding box: 49×73×60 Å